Protein AF-A0A937FW25-F1 (afdb_monomer)

Mean predicted aligned error: 18.84 Å

pLDDT: mean 72.48, std 10.61, range [45.97, 95.06]

Solvent-accessible surface area (backbone atoms only — not comparable to full-atom values): 9969 Å² total; per-residue (Å²): 134,81,84,60,34,57,59,53,15,54,52,22,48,76,69,70,36,56,68,58,15,51,54,25,30,49,50,41,51,56,49,37,77,76,40,74,82,88,28,63,69,58,38,50,52,28,52,53,51,52,51,51,48,70,73,69,54,68,79,86,80,48,99,73,80,77,66,61,72,63,54,51,54,54,51,54,54,48,55,50,53,54,52,52,52,49,52,52,52,54,51,50,53,56,48,52,55,50,54,51,53,53,50,53,53,49,52,53,54,51,52,52,50,52,51,52,53,49,54,53,50,52,54,52,48,54,51,52,52,52,52,53,53,53,51,53,54,52,52,53,52,52,53,54,54,52,52,53,52,50,54,51,51,51,54,51,50,57,53,52,53,52,53,53,51,51,52,51,54,51,51,56,52,52,61,55,64,79,73,114

Structure (mmCIF, N/CA/C/O backbone):
data_AF-A0A937FW25-F1
#
_entry.id   AF-A0A937FW25-F1
#
loop_
_atom_site.group_PDB
_atom_site.id
_atom_site.type_symbol
_atom_site.label_atom_id
_atom_site.label_alt_id
_atom_site.label_comp_id
_atom_site.label_asym_id
_atom_site.label_entity_id
_atom_site.label_seq_id
_atom_site.pdbx_PDB_ins_code
_atom_site.Cartn_x
_atom_site.Cartn_y
_atom_site.Cartn_z
_atom_site.occupancy
_atom_site.B_iso_or_equiv
_atom_site.auth_seq_id
_atom_site.auth_comp_id
_atom_site.auth_asym_id
_atom_site.auth_atom_id
_atom_site.pdbx_PDB_model_num
ATOM 1 N N . LYS A 1 1 ? 8.154 -20.544 -30.496 1.00 56.44 1 LYS A N 1
ATOM 2 C CA . LYS A 1 1 ? 9.298 -19.751 -29.975 1.00 56.44 1 LYS A CA 1
ATOM 3 C C . LYS A 1 1 ? 9.707 -18.764 -31.063 1.00 56.44 1 LYS A C 1
ATOM 5 O O . LYS A 1 1 ? 9.961 -19.226 -32.167 1.00 56.44 1 LYS A O 1
ATOM 10 N N . ARG A 1 2 ? 9.681 -17.448 -30.803 1.00 62.50 2 ARG A N 1
ATOM 11 C CA . ARG A 1 2 ? 10.095 -16.433 -31.792 1.00 62.50 2 ARG A CA 1
ATOM 12 C C . ARG A 1 2 ? 11.627 -16.429 -31.959 1.00 62.50 2 ARG A C 1
ATOM 14 O O . ARG A 1 2 ? 12.307 -16.727 -30.974 1.00 62.50 2 ARG A O 1
ATOM 21 N N . PRO A 1 3 ? 12.174 -16.114 -33.146 1.00 67.56 3 PRO A N 1
ATOM 22 C CA . PRO A 1 3 ? 13.611 -15.909 -33.313 1.00 67.56 3 PRO A CA 1
ATOM 23 C C . PRO A 1 3 ? 14.083 -14.737 -32.444 1.00 67.56 3 PRO A C 1
ATOM 25 O O . PRO A 1 3 ? 13.398 -13.718 -32.359 1.00 67.56 3 PRO A O 1
ATOM 28 N N . ASN A 1 4 ? 15.246 -14.864 -31.801 1.00 79.44 4 ASN A N 1
ATOM 29 C CA . ASN A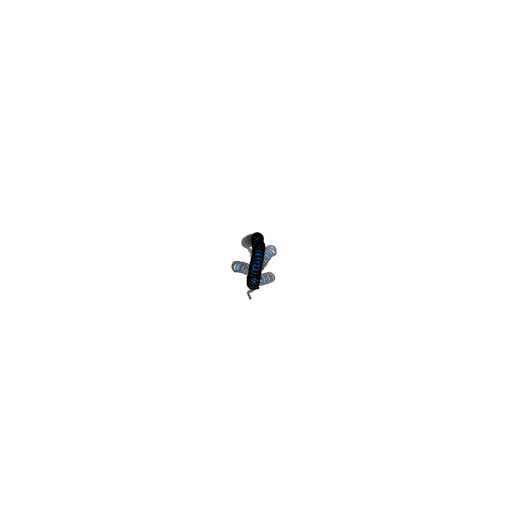 1 4 ? 15.859 -13.749 -31.080 1.00 79.44 4 ASN A CA 1
ATOM 30 C C . ASN A 1 4 ? 16.615 -12.865 -32.081 1.00 79.44 4 ASN A C 1
ATOM 32 O O . ASN A 1 4 ? 17.748 -13.165 -32.457 1.00 79.44 4 ASN A O 1
ATOM 36 N N . PHE A 1 5 ? 15.976 -11.783 -32.515 1.00 81.69 5 PHE A N 1
ATOM 37 C CA . PHE A 1 5 ? 16.544 -10.870 -33.504 1.00 81.69 5 PHE A CA 1
ATOM 38 C C . PHE A 1 5 ? 17.801 -10.139 -33.004 1.00 81.69 5 PHE A C 1
ATOM 40 O O . PHE A 1 5 ? 18.653 -9.815 -33.822 1.00 81.69 5 PHE A O 1
ATOM 47 N N . ASN A 1 6 ? 18.004 -9.984 -31.687 1.00 78.19 6 ASN A N 1
ATOM 48 C CA . ASN A 1 6 ? 19.286 -9.485 -31.169 1.00 78.19 6 ASN A CA 1
ATOM 49 C C . ASN A 1 6 ? 20.431 -10.453 -31.452 1.00 78.19 6 ASN A C 1
ATOM 51 O O . ASN A 1 6 ? 21.488 -10.040 -31.909 1.00 78.19 6 ASN A O 1
ATOM 55 N N . TYR A 1 7 ? 20.204 -11.749 -31.232 1.00 80.50 7 TYR A N 1
ATOM 56 C CA . TYR A 1 7 ? 21.211 -12.774 -31.502 1.00 80.50 7 TYR A CA 1
ATOM 57 C C . TYR A 1 7 ? 21.537 -12.876 -33.000 1.00 80.50 7 TYR A C 1
ATOM 59 O O . TYR A 1 7 ? 22.695 -13.028 -33.381 1.00 80.50 7 TYR A O 1
ATOM 67 N N . LEU A 1 8 ? 20.523 -12.748 -33.863 1.00 81.50 8 LEU A N 1
ATOM 68 C CA . LEU A 1 8 ? 20.726 -12.693 -35.315 1.00 81.50 8 LEU A CA 1
ATOM 69 C C . LEU A 1 8 ? 21.505 -11.439 -35.734 1.00 81.50 8 LEU A C 1
ATOM 71 O O . LEU A 1 8 ? 22.367 -11.523 -36.608 1.00 81.50 8 LEU A O 1
ATOM 75 N N . GLY A 1 9 ? 21.244 -10.305 -35.079 1.00 77.88 9 GLY A N 1
ATOM 76 C CA . GLY A 1 9 ? 22.009 -9.074 -35.244 1.00 77.88 9 GLY A CA 1
ATOM 77 C C . GLY A 1 9 ? 23.481 -9.252 -34.873 1.00 77.88 9 GLY A C 1
ATOM 78 O O . GLY A 1 9 ? 24.351 -8.959 -35.688 1.00 77.88 9 GLY A O 1
ATOM 79 N N . GLU A 1 10 ? 23.774 -9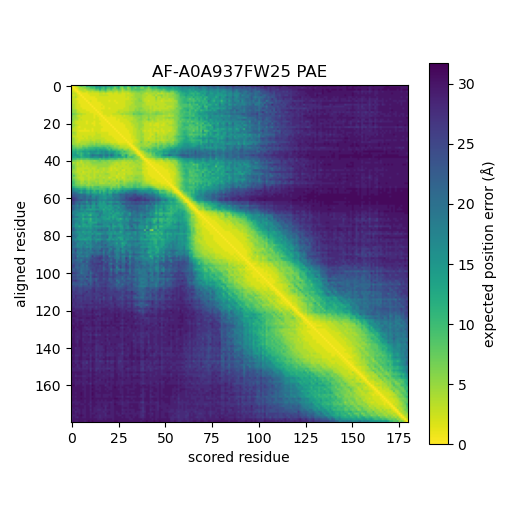.805 -33.696 1.00 76.81 10 GLU A N 1
ATOM 80 C CA . GLU A 1 10 ? 25.144 -10.072 -33.229 1.00 76.81 10 GLU A CA 1
ATOM 81 C C . GLU A 1 10 ? 25.888 -11.044 -34.156 1.00 76.81 10 GLU A C 1
ATOM 83 O O . GLU A 1 10 ? 27.044 -10.814 -34.516 1.00 76.81 10 GLU A O 1
ATOM 88 N N . LEU A 1 11 ? 25.215 -12.101 -34.619 1.00 78.38 11 LEU A N 1
ATOM 89 C CA . LEU A 1 11 ? 25.784 -13.053 -35.571 1.00 78.38 11 LEU A CA 1
ATOM 90 C C . LEU A 1 11 ? 26.124 -12.394 -36.917 1.00 78.38 11 LEU A C 1
ATOM 92 O O . LEU A 1 11 ? 27.146 -12.720 -37.520 1.00 78.38 11 LEU A O 1
ATOM 96 N N . ALA A 1 12 ?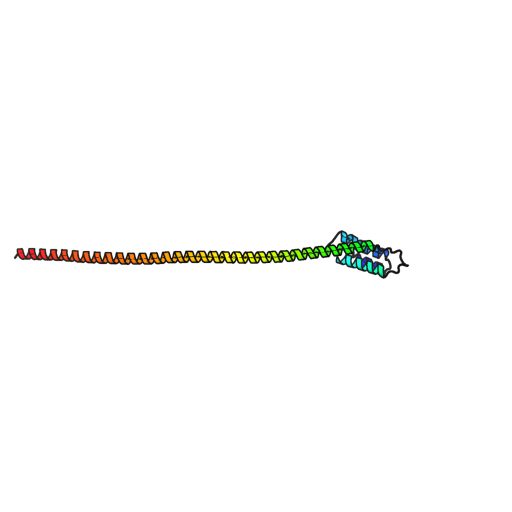 25.281 -11.477 -37.394 1.00 78.50 12 ALA A N 1
ATOM 97 C CA . ALA A 1 12 ? 25.532 -10.726 -38.618 1.00 78.50 12 ALA A CA 1
ATOM 98 C C . ALA A 1 12 ? 26.720 -9.760 -38.462 1.00 78.50 12 ALA A C 1
ATOM 100 O O . ALA A 1 12 ? 27.544 -9.664 -39.372 1.00 78.50 12 ALA A O 1
ATOM 101 N N . VAL A 1 13 ? 26.888 -9.141 -37.285 1.00 73.88 13 VAL A N 1
ATOM 102 C CA . VAL A 1 13 ? 28.084 -8.342 -36.949 1.00 73.88 13 VAL A CA 1
ATOM 103 C C . VAL A 1 13 ? 29.354 -9.192 -37.019 1.00 73.88 13 VAL A C 1
ATOM 105 O O . VAL A 1 13 ? 30.326 -8.776 -37.643 1.00 73.88 13 VAL A O 1
ATOM 108 N N . LEU A 1 14 ? 29.343 -10.402 -36.450 1.00 71.44 14 LEU A N 1
ATOM 109 C CA . LEU A 1 14 ? 30.495 -11.317 -36.493 1.00 71.44 14 LEU A CA 1
ATOM 110 C C . LEU A 1 14 ? 30.863 -11.757 -37.918 1.00 71.44 14 LEU A C 1
ATOM 112 O O . LEU A 1 14 ? 32.024 -12.038 -38.197 1.00 71.44 14 LEU A O 1
ATOM 116 N N . LYS A 1 15 ? 29.883 -11.799 -38.826 1.00 78.75 15 LYS A N 1
ATOM 117 C CA . LYS A 1 15 ? 30.077 -12.098 -40.254 1.00 78.75 15 LYS A CA 1
ATOM 118 C C . LYS A 1 15 ? 30.437 -10.867 -41.096 1.00 78.75 15 LYS A C 1
ATOM 120 O O . LYS A 1 15 ? 30.518 -10.987 -42.314 1.00 78.75 15 LYS A O 1
ATOM 125 N N . ALA A 1 16 ? 30.623 -9.705 -40.466 1.00 74.88 16 ALA A N 1
ATOM 126 C CA . ALA A 1 16 ? 30.805 -8.406 -41.115 1.00 74.88 16 ALA A CA 1
ATOM 127 C C . ALA A 1 16 ? 29.650 -7.993 -42.057 1.00 74.88 16 ALA A C 1
ATOM 129 O O . ALA A 1 16 ? 29.810 -7.098 -42.888 1.00 74.88 16 ALA A O 1
ATOM 130 N N . ASP A 1 17 ? 28.464 -8.593 -41.904 1.00 75.19 17 ASP A N 1
ATOM 131 C CA . ASP A 1 17 ? 27.248 -8.208 -42.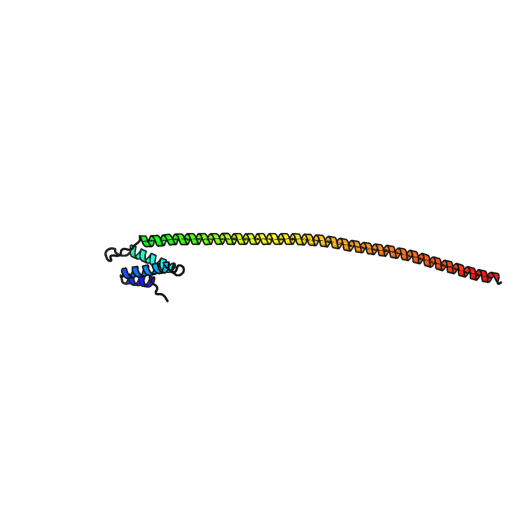623 1.00 75.19 17 ASP A CA 1
ATOM 132 C C . ASP A 1 17 ? 26.461 -7.179 -41.801 1.00 75.19 17 ASP A C 1
ATOM 134 O O . ASP A 1 17 ? 25.438 -7.454 -41.166 1.00 75.19 17 ASP A O 1
ATOM 138 N N . TYR A 1 18 ? 26.977 -5.951 -41.790 1.00 74.06 18 TYR A N 1
ATOM 139 C CA . TYR A 1 18 ? 26.405 -4.856 -41.006 1.00 74.06 18 TYR A CA 1
ATOM 140 C C . TYR A 1 18 ? 25.010 -4.441 -41.486 1.00 74.06 18 TYR A C 1
ATOM 142 O O . TYR A 1 18 ? 24.209 -3.940 -40.697 1.00 74.06 18 TYR A O 1
ATOM 150 N N . LYS A 1 19 ? 24.682 -4.685 -42.760 1.00 75.88 19 LYS A N 1
ATOM 151 C CA . LYS A 1 19 ? 23.357 -4.399 -43.318 1.00 75.88 19 LYS A CA 1
ATOM 152 C C . LYS A 1 19 ? 22.311 -5.360 -42.756 1.00 75.88 19 LYS A C 1
ATOM 154 O O . LYS A 1 19 ? 21.240 -4.914 -42.340 1.00 75.88 19 LYS A O 1
ATOM 159 N N . ALA A 1 20 ? 22.625 -6.655 -42.701 1.00 75.62 20 ALA A N 1
ATOM 160 C CA . ALA A 1 20 ? 21.764 -7.634 -42.050 1.00 75.62 20 ALA A CA 1
ATOM 161 C C . ALA A 1 20 ? 21.655 -7.369 -40.540 1.00 75.62 20 ALA A C 1
ATOM 163 O O . ALA A 1 20 ? 20.553 -7.416 -39.995 1.00 75.62 20 ALA A O 1
ATOM 164 N N . ALA A 1 21 ? 22.758 -6.997 -39.878 1.00 74.25 21 ALA A N 1
ATOM 165 C CA . ALA A 1 21 ? 22.753 -6.655 -38.455 1.00 74.25 21 ALA A CA 1
ATOM 166 C C . ALA A 1 21 ? 21.788 -5.501 -38.134 1.00 74.25 21 ALA A C 1
ATOM 168 O O . ALA A 1 21 ? 20.936 -5.633 -37.255 1.00 74.25 21 ALA A O 1
ATOM 169 N N . LEU A 1 22 ? 21.863 -4.402 -38.895 1.00 75.25 22 LEU A N 1
ATOM 170 C CA . LEU A 1 22 ? 20.939 -3.271 -38.769 1.00 75.25 22 LEU A CA 1
ATOM 171 C C . LEU A 1 22 ? 19.481 -3.692 -38.970 1.00 75.25 22 LEU A C 1
ATOM 173 O O . LEU A 1 22 ? 18.622 -3.330 -38.169 1.00 75.25 22 LEU A O 1
ATOM 177 N N . SER A 1 23 ? 19.204 -4.492 -40.004 1.00 81.44 23 SER A N 1
ATOM 178 C CA . SER A 1 23 ? 17.845 -4.955 -40.294 1.00 81.44 23 SER A CA 1
ATOM 179 C C . SER A 1 23 ? 17.256 -5.788 -39.153 1.00 81.44 23 SER A C 1
ATOM 181 O O . SER A 1 23 ? 16.074 -5.645 -38.840 1.00 81.44 23 SER A O 1
ATOM 183 N N . HIS A 1 24 ? 18.066 -6.625 -38.502 1.00 81.50 24 HIS A N 1
ATOM 184 C CA . HIS A 1 24 ? 17.628 -7.411 -37.352 1.00 81.50 24 HIS A CA 1
ATOM 185 C C . HIS A 1 24 ? 17.373 -6.547 -36.110 1.00 81.50 24 HIS A C 1
ATOM 187 O O . HIS A 1 24 ? 16.358 -6.741 -35.440 1.00 81.50 24 HIS A O 1
ATOM 193 N N . TYR A 1 25 ? 18.212 -5.548 -35.825 1.00 81.19 25 TYR A N 1
ATOM 194 C CA . TYR A 1 25 ? 17.958 -4.617 -34.718 1.00 81.19 25 TYR A CA 1
ATOM 195 C C . TYR A 1 25 ? 16.729 -3.731 -34.968 1.00 81.19 25 TYR A C 1
ATOM 197 O O . TYR A 1 25 ? 15.945 -3.497 -34.047 1.00 81.19 25 TYR A O 1
ATOM 205 N N . ASP A 1 26 ? 16.481 -3.322 -36.214 1.00 80.06 26 ASP A N 1
ATOM 206 C CA . ASP A 1 26 ? 15.253 -2.613 -36.590 1.00 80.06 26 ASP A CA 1
ATOM 207 C C . ASP A 1 26 ? 13.995 -3.465 -36.380 1.00 80.06 26 ASP A C 1
ATOM 209 O O . ASP A 1 26 ? 12.965 -2.942 -35.950 1.00 80.06 26 ASP A O 1
ATOM 213 N N . GLN A 1 27 ? 14.071 -4.779 -36.607 1.00 81.50 27 GLN A N 1
ATOM 214 C CA . GLN A 1 27 ? 12.970 -5.702 -36.315 1.00 81.50 27 GLN A CA 1
ATOM 215 C C . GLN A 1 27 ? 12.689 -5.803 -34.809 1.00 81.50 27 GLN A C 1
ATOM 217 O O . GLN A 1 27 ? 11.522 -5.802 -34.419 1.00 81.50 27 GLN A O 1
ATOM 222 N N . VAL A 1 28 ? 13.720 -5.814 -33.950 1.00 79.44 28 VAL A N 1
ATOM 223 C CA . VAL A 1 28 ? 13.538 -5.764 -32.481 1.00 79.44 28 VAL A CA 1
ATOM 224 C C . VAL A 1 28 ? 12.784 -4.496 -32.075 1.00 79.44 28 VAL A C 1
ATOM 226 O O . VAL A 1 28 ? 11.859 -4.542 -31.262 1.00 79.44 28 VAL A O 1
ATOM 229 N N . ILE A 1 29 ? 13.148 -3.361 -32.671 1.00 76.25 29 ILE A N 1
ATOM 230 C CA . ILE A 1 29 ? 12.549 -2.062 -32.359 1.00 76.25 29 ILE A CA 1
ATOM 231 C C . ILE A 1 29 ? 11.108 -1.986 -32.874 1.00 76.25 29 ILE A C 1
ATOM 233 O O . ILE A 1 29 ? 10.225 -1.550 -32.138 1.00 76.25 29 ILE A O 1
ATOM 237 N N . ALA A 1 30 ? 10.830 -2.468 -34.085 1.00 78.81 30 ALA A N 1
ATOM 238 C CA . ALA A 1 30 ? 9.470 -2.528 -34.620 1.00 78.81 30 ALA A CA 1
ATOM 239 C C . ALA A 1 30 ? 8.558 -3.426 -33.767 1.00 78.81 30 ALA A C 1
ATOM 241 O O . ALA A 1 30 ? 7.437 -3.040 -33.439 1.00 78.81 30 ALA A O 1
ATOM 242 N N . LEU A 1 31 ? 9.050 -4.582 -33.319 1.00 74.56 31 LEU A N 1
ATOM 243 C CA . LEU A 1 31 ? 8.286 -5.469 -32.439 1.00 74.56 31 LEU A CA 1
ATOM 244 C C . LEU A 1 31 ? 7.997 -4.821 -31.082 1.00 74.56 31 LEU A C 1
ATOM 246 O O . LEU A 1 31 ? 6.913 -4.998 -30.537 1.00 74.56 31 LEU A O 1
ATOM 250 N N . SER A 1 32 ? 8.919 -4.007 -30.565 1.00 69.69 32 SER A N 1
ATOM 251 C CA . SER A 1 32 ? 8.714 -3.309 -29.292 1.00 69.69 32 SER A CA 1
ATOM 252 C C . SER A 1 32 ? 7.646 -2.229 -29.320 1.00 69.69 32 SER A C 1
ATOM 254 O O . SER A 1 32 ? 7.079 -1.903 -28.282 1.00 69.69 32 SER A O 1
ATOM 256 N N . THR A 1 33 ? 7.345 -1.690 -30.503 1.00 67.44 33 THR A N 1
ATOM 257 C CA . THR A 1 33 ? 6.209 -0.777 -30.670 1.00 67.44 33 THR A CA 1
ATOM 258 C C . THR A 1 33 ? 4.862 -1.498 -30.664 1.00 67.44 33 THR A C 1
ATOM 260 O O . THR A 1 33 ? 3.845 -0.852 -30.435 1.00 67.44 33 THR A O 1
ATOM 263 N N . ALA A 1 34 ? 4.849 -2.817 -30.886 1.00 69.19 34 ALA A N 1
ATOM 264 C CA . ALA A 1 34 ? 3.641 -3.639 -30.905 1.00 69.19 34 ALA A CA 1
ATOM 265 C C . ALA A 1 34 ? 3.386 -4.384 -29.579 1.00 69.19 34 ALA A C 1
ATOM 267 O O . ALA A 1 34 ? 2.239 -4.704 -29.285 1.00 69.19 34 ALA A O 1
ATOM 268 N N . ASP A 1 35 ? 4.426 -4.655 -28.783 1.00 63.72 35 ASP A N 1
ATOM 269 C CA . ASP A 1 35 ? 4.332 -5.436 -27.543 1.00 63.72 35 ASP A CA 1
ATOM 270 C C . ASP A 1 35 ? 5.232 -4.827 -26.443 1.00 63.72 35 ASP A C 1
ATOM 272 O O . ASP A 1 35 ? 6.452 -5.019 -26.412 1.00 63.72 35 ASP A O 1
ATOM 276 N N . SER A 1 36 ? 4.618 -4.015 -25.571 1.00 57.53 36 SER A N 1
ATOM 277 C CA . SER A 1 36 ? 5.291 -3.108 -24.622 1.00 57.53 36 SER A CA 1
ATOM 278 C C . SER A 1 36 ? 5.998 -3.819 -23.460 1.00 57.53 36 SER A C 1
ATOM 280 O O . SER A 1 36 ? 6.973 -3.299 -22.915 1.00 57.53 36 SER A O 1
ATOM 282 N N . GLU A 1 37 ? 5.503 -4.978 -23.031 1.00 56.25 37 GLU A N 1
ATOM 283 C CA . GLU A 1 37 ? 5.875 -5.574 -21.738 1.00 56.25 37 GLU A CA 1
ATOM 284 C C . GLU A 1 37 ? 7.012 -6.599 -21.863 1.00 56.25 37 GLU A C 1
ATOM 286 O O . GLU A 1 37 ? 7.934 -6.633 -21.046 1.00 56.25 37 GLU A O 1
ATOM 291 N N . LEU A 1 38 ? 7.012 -7.388 -22.941 1.00 51.94 38 LEU A N 1
ATOM 292 C CA . LEU A 1 38 ? 7.943 -8.505 -23.143 1.00 51.94 38 LEU A CA 1
ATOM 293 C C . LEU A 1 38 ? 9.293 -8.112 -23.766 1.00 51.94 38 LEU A C 1
ATOM 295 O O . LEU A 1 38 ? 10.212 -8.931 -23.797 1.00 51.94 38 LEU A O 1
ATOM 299 N N . LEU A 1 39 ? 9.439 -6.885 -24.279 1.00 62.28 39 LEU A N 1
ATOM 300 C CA . LEU A 1 39 ? 10.554 -6.508 -25.163 1.00 62.28 39 LEU A CA 1
ATOM 301 C C . LEU A 1 39 ? 11.504 -5.444 -24.601 1.00 62.28 39 LEU A C 1
ATOM 303 O O . LEU A 1 39 ? 12.542 -5.181 -25.204 1.00 62.28 39 LEU A O 1
ATOM 307 N N . SER A 1 40 ? 11.234 -4.874 -23.423 1.00 65.44 40 SER A N 1
ATOM 308 C CA . SER A 1 40 ? 12.021 -3.753 -22.877 1.00 65.44 40 SER A CA 1
ATOM 309 C C . SER A 1 40 ? 13.519 -4.057 -22.700 1.00 65.44 40 SER A C 1
ATOM 311 O O . SER A 1 40 ? 14.352 -3.169 -22.893 1.00 65.44 40 SER A O 1
ATOM 313 N N . LYS A 1 41 ? 13.879 -5.307 -22.372 1.00 70.19 41 LYS A N 1
ATOM 314 C CA . LYS A 1 41 ? 15.274 -5.777 -22.265 1.00 70.19 41 LYS A CA 1
ATOM 315 C C . LYS A 1 41 ? 15.905 -6.071 -23.626 1.00 70.19 41 LYS A C 1
ATOM 317 O O . LYS A 1 41 ? 17.085 -5.795 -23.821 1.00 70.19 41 LYS A O 1
ATOM 322 N N . GLU A 1 42 ? 15.134 -6.628 -24.558 1.00 72.12 42 GLU A N 1
ATOM 323 C CA . GLU A 1 42 ? 15.602 -6.936 -25.913 1.00 72.12 42 GLU A CA 1
ATOM 324 C C . GLU A 1 42 ? 15.874 -5.646 -26.703 1.00 72.12 42 GLU A C 1
ATOM 326 O O . GLU A 1 42 ? 16.890 -5.540 -27.379 1.00 72.12 42 GLU A O 1
ATOM 331 N N . VAL A 1 43 ? 15.039 -4.623 -26.541 1.00 76.50 43 VAL A N 1
ATOM 332 C CA . VAL A 1 43 ? 15.227 -3.310 -27.174 1.00 76.50 43 VAL A CA 1
ATOM 333 C C . VAL A 1 43 ? 16.456 -2.592 -26.647 1.00 76.50 43 VAL A C 1
ATOM 335 O O . VAL A 1 43 ? 17.183 -2.002 -27.437 1.00 76.50 43 VAL A O 1
ATOM 338 N N . THR A 1 44 ? 16.718 -2.646 -25.335 1.00 75.88 44 THR A N 1
ATOM 339 C CA . THR A 1 44 ? 17.945 -2.059 -24.773 1.00 75.88 44 THR A CA 1
ATOM 340 C C . THR A 1 44 ? 19.177 -2.664 -25.439 1.00 75.88 44 THR A C 1
ATOM 342 O O . THR A 1 44 ? 20.021 -1.926 -25.928 1.00 75.88 44 THR A O 1
ATOM 345 N N . LYS A 1 45 ? 19.229 -3.998 -25.555 1.00 78.19 45 LYS A N 1
ATOM 346 C CA . LYS A 1 45 ? 20.344 -4.687 -26.218 1.00 78.19 45 LYS A CA 1
ATOM 347 C C . LYS A 1 45 ? 20.487 -4.293 -27.689 1.00 78.19 45 LYS A C 1
ATOM 349 O O . LYS A 1 45 ? 21.605 -4.057 -28.131 1.00 78.19 45 LYS A O 1
ATOM 354 N N . ALA A 1 46 ? 19.378 -4.169 -28.421 1.00 76.69 46 ALA A N 1
ATOM 355 C CA . ALA A 1 46 ? 19.400 -3.712 -29.810 1.00 76.69 46 ALA A CA 1
ATOM 356 C C . ALA A 1 46 ? 19.963 -2.288 -29.931 1.00 76.69 46 ALA A C 1
ATOM 358 O O . ALA A 1 46 ? 20.802 -2.021 -30.786 1.00 76.69 46 ALA A O 1
ATOM 359 N N . LEU A 1 47 ? 19.526 -1.372 -29.063 1.00 77.06 47 LEU A N 1
ATOM 360 C CA . LEU A 1 47 ? 19.983 0.019 -29.064 1.00 77.06 47 LEU A CA 1
ATOM 361 C C . LEU A 1 47 ? 21.464 0.141 -28.681 1.00 77.06 47 LEU A C 1
ATOM 363 O O . LEU A 1 47 ? 22.191 0.893 -29.329 1.00 77.06 47 LEU A O 1
ATOM 367 N N . ASP A 1 48 ? 21.924 -0.624 -27.692 1.00 78.50 48 ASP A N 1
ATOM 368 C CA . ASP A 1 48 ? 23.335 -0.657 -27.293 1.00 78.50 48 ASP A CA 1
ATOM 369 C C . ASP A 1 48 ? 24.210 -1.235 -28.417 1.00 78.50 48 ASP A C 1
ATOM 371 O O . ASP A 1 48 ? 25.276 -0.702 -28.728 1.00 78.50 48 ASP A O 1
ATOM 375 N N . ALA A 1 49 ? 23.740 -2.288 -29.094 1.00 76.38 49 ALA A N 1
ATOM 376 C CA . ALA A 1 49 ? 24.432 -2.873 -30.237 1.00 76.38 49 ALA A CA 1
ATOM 377 C C . ALA A 1 49 ? 24.503 -1.911 -31.435 1.00 76.38 49 ALA A C 1
ATOM 379 O O . ALA A 1 49 ? 25.546 -1.818 -32.084 1.00 76.38 49 ALA A O 1
ATOM 380 N N . LEU A 1 50 ? 23.436 -1.148 -31.699 1.00 73.50 50 LEU A N 1
ATOM 381 C CA . LEU A 1 50 ? 23.419 -0.086 -32.711 1.00 73.50 50 LEU A CA 1
ATOM 382 C C . LEU A 1 50 ? 24.395 1.050 -32.375 1.00 73.50 50 LEU A C 1
ATOM 384 O O . LEU A 1 50 ? 25.090 1.546 -33.264 1.00 73.50 50 LEU A O 1
ATOM 388 N N . GLN A 1 51 ? 24.487 1.440 -31.102 1.00 73.69 51 GLN A N 1
ATOM 389 C CA . GLN A 1 51 ? 25.450 2.439 -30.646 1.00 73.69 51 GLN A CA 1
ATOM 390 C C . GLN A 1 51 ? 26.891 1.941 -30.826 1.00 73.69 51 GLN A C 1
ATOM 392 O O . GLN A 1 51 ? 27.713 2.663 -31.385 1.00 73.69 51 GLN A O 1
ATOM 397 N N . ASN A 1 52 ? 27.176 0.695 -30.442 1.00 73.56 52 ASN A N 1
ATOM 398 C CA . ASN A 1 52 ? 28.491 0.073 -30.617 1.00 73.56 52 ASN A CA 1
ATOM 399 C C . ASN A 1 52 ? 28.878 -0.072 -32.094 1.00 73.56 52 ASN A C 1
ATOM 401 O O . ASN A 1 5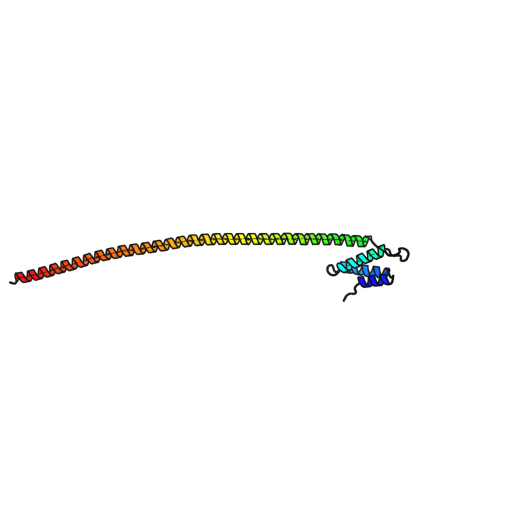2 ? 30.032 0.147 -32.460 1.00 73.56 52 ASN A O 1
ATOM 405 N N . LEU A 1 53 ? 27.918 -0.409 -32.960 1.00 69.12 53 LEU A N 1
ATOM 406 C CA . LEU A 1 53 ? 28.116 -0.410 -34.408 1.00 69.12 53 LEU A CA 1
ATOM 407 C C . LEU A 1 53 ? 28.497 0.982 -34.907 1.00 69.12 53 LEU A C 1
ATOM 409 O O . LEU A 1 53 ? 29.456 1.110 -35.660 1.00 69.12 53 LEU A O 1
ATOM 413 N N . SER A 1 54 ? 27.806 2.025 -34.449 1.00 66.75 54 SER A N 1
ATOM 414 C CA . SER A 1 54 ? 28.095 3.405 -34.842 1.00 66.75 54 SER A CA 1
ATOM 415 C C . SER A 1 54 ? 29.464 3.910 -34.374 1.00 66.75 54 SER A C 1
ATOM 417 O O . SER A 1 54 ? 30.017 4.785 -35.033 1.00 66.75 54 SER A O 1
ATOM 419 N N . THR A 1 55 ? 29.994 3.427 -33.247 1.00 66.06 55 THR A N 1
ATOM 420 C CA . THR A 1 55 ? 31.290 3.884 -32.713 1.00 66.06 55 THR A CA 1
ATOM 421 C C . THR A 1 55 ? 32.473 3.077 -33.235 1.00 66.06 55 THR A C 1
ATOM 423 O O . THR A 1 55 ? 33.570 3.619 -33.331 1.00 66.06 55 THR A O 1
ATOM 426 N N . ASN A 1 56 ? 32.265 1.797 -33.570 1.00 60.38 56 ASN A N 1
ATOM 427 C CA . ASN A 1 56 ? 33.353 0.854 -33.850 1.00 60.38 56 ASN A CA 1
ATOM 428 C C . ASN A 1 56 ? 33.431 0.398 -35.316 1.00 60.38 56 ASN A C 1
ATOM 430 O O . ASN A 1 56 ? 34.363 -0.325 -35.666 1.00 60.38 56 ASN A O 1
ATOM 434 N N . THR A 1 57 ? 32.486 0.780 -36.186 1.00 57.00 57 THR A N 1
ATOM 435 C CA . THR A 1 57 ? 32.595 0.445 -37.615 1.00 57.00 57 THR A CA 1
ATOM 436 C C . THR A 1 57 ? 33.475 1.454 -38.355 1.00 57.00 57 THR A C 1
ATOM 438 O O . THR A 1 57 ? 33.252 2.662 -38.258 1.00 57.00 57 THR A O 1
ATOM 441 N N . PRO A 1 58 ? 34.474 0.992 -39.131 1.00 52.94 58 PRO A N 1
ATOM 442 C CA . PRO A 1 58 ? 35.236 1.874 -39.997 1.00 52.94 58 PRO A CA 1
ATOM 443 C C . PRO A 1 58 ? 34.298 2.436 -41.071 1.00 52.94 58 PRO A C 1
ATOM 445 O O . PRO A 1 58 ? 33.830 1.715 -41.954 1.00 52.94 58 PRO A O 1
ATOM 448 N N . THR A 1 59 ? 34.048 3.745 -41.005 1.00 52.16 59 THR A N 1
ATOM 449 C CA . THR A 1 59 ? 33.176 4.522 -41.908 1.00 52.16 59 THR A CA 1
ATOM 450 C C . THR A 1 59 ? 33.513 4.367 -43.394 1.00 52.16 59 THR A C 1
ATOM 452 O O . THR A 1 59 ? 32.702 4.707 -44.247 1.00 52.16 59 THR A O 1
ATOM 455 N N . SER A 1 60 ? 34.694 3.836 -43.721 1.00 45.97 60 SER A N 1
ATOM 456 C CA . SER A 1 60 ? 35.178 3.667 -45.095 1.00 45.97 60 SER A CA 1
ATOM 457 C C . SER A 1 60 ? 34.811 2.331 -45.762 1.00 45.97 60 SER A C 1
ATOM 459 O O . SER A 1 60 ? 34.991 2.215 -46.969 1.00 45.97 60 SER A O 1
ATOM 461 N N . ALA A 1 61 ? 34.304 1.322 -45.040 1.00 46.62 61 ALA A N 1
ATOM 462 C CA . ALA A 1 61 ? 34.110 -0.027 -45.607 1.00 46.62 61 ALA A CA 1
ATOM 463 C C . ALA A 1 61 ? 32.665 -0.362 -46.022 1.00 46.62 61 ALA A C 1
ATOM 465 O O . ALA A 1 61 ? 32.429 -1.320 -46.752 1.00 46.62 61 ALA A O 1
ATOM 466 N N . SER A 1 62 ? 31.676 0.393 -45.560 1.00 48.59 62 SER A N 1
ATOM 467 C CA . SER A 1 62 ? 30.267 0.078 -45.786 1.00 48.59 62 SER A CA 1
ATOM 468 C C . SER A 1 62 ? 29.496 1.384 -45.762 1.00 48.59 62 SER A C 1
ATOM 470 O O . SER A 1 62 ? 29.643 2.135 -44.804 1.00 48.59 62 SER A O 1
ATOM 472 N N . GLY A 1 63 ? 28.686 1.657 -46.791 1.00 49.84 63 GLY A N 1
ATOM 473 C CA . GLY A 1 63 ? 27.790 2.820 -46.900 1.00 49.84 63 GLY A CA 1
ATOM 474 C C . GLY A 1 63 ? 26.672 2.831 -45.846 1.00 49.84 63 GLY A C 1
ATOM 475 O O . GLY A 1 63 ? 25.490 2.892 -46.173 1.00 49.84 63 GLY A O 1
ATOM 476 N N . LEU A 1 64 ? 27.054 2.715 -44.576 1.00 54.31 64 LEU A N 1
ATOM 477 C CA . LEU A 1 64 ? 26.222 2.567 -43.400 1.00 54.31 64 LEU A CA 1
ATOM 478 C C . LEU A 1 64 ? 25.829 3.963 -42.912 1.00 54.31 64 LEU A C 1
ATOM 480 O O . LEU A 1 64 ? 26.608 4.649 -42.255 1.00 54.31 64 LEU A O 1
ATOM 484 N N . VAL A 1 65 ? 24.612 4.397 -43.227 1.00 55.22 65 VAL A N 1
ATOM 485 C CA . VAL A 1 65 ? 24.030 5.601 -42.624 1.00 55.22 65 VAL A CA 1
ATOM 486 C C . VAL A 1 65 ? 23.133 5.153 -41.477 1.00 55.22 65 VAL A C 1
ATOM 488 O O . VAL A 1 65 ? 21.989 4.764 -41.695 1.00 55.22 65 VAL A O 1
ATOM 491 N N . VAL A 1 66 ? 23.6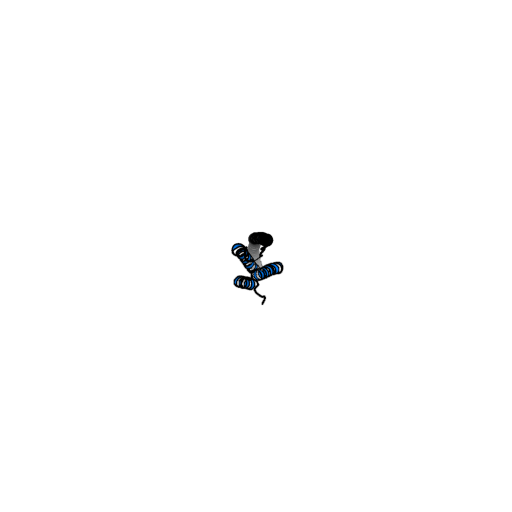58 5.169 -40.250 1.00 57.66 66 VAL A N 1
ATOM 492 C CA . VAL A 1 66 ? 22.871 4.879 -39.043 1.00 57.66 66 VAL A CA 1
ATOM 493 C C . VAL A 1 66 ? 22.030 6.120 -38.706 1.00 57.66 66 VAL A C 1
ATOM 495 O O . VAL A 1 66 ? 22.601 7.179 -38.431 1.00 57.66 66 VAL A O 1
ATOM 498 N N . PRO A 1 67 ? 20.683 6.056 -38.716 1.00 55.81 67 PRO A N 1
ATOM 499 C CA . PRO A 1 67 ? 19.828 7.212 -38.454 1.00 55.81 67 PRO A CA 1
ATOM 500 C C . PRO A 1 67 ? 19.772 7.529 -36.949 1.00 55.81 67 PRO A C 1
ATOM 502 O O . PRO A 1 67 ? 18.755 7.335 -36.284 1.00 55.81 67 PRO A O 1
ATOM 505 N N . MET A 1 68 ? 20.871 8.056 -36.407 1.00 56.69 68 MET A N 1
ATOM 506 C CA . MET A 1 68 ? 21.083 8.325 -34.977 1.00 56.69 68 MET A CA 1
ATOM 507 C C . MET A 1 68 ? 19.956 9.159 -34.341 1.00 56.69 68 MET A C 1
ATOM 509 O O . MET A 1 68 ? 19.532 8.906 -33.215 1.00 56.69 68 MET A O 1
ATOM 513 N N . ARG A 1 69 ? 19.392 10.101 -35.111 1.00 54.41 69 ARG A N 1
ATOM 514 C CA . ARG A 1 69 ? 18.274 10.964 -34.696 1.00 54.41 69 ARG A CA 1
ATOM 515 C C . ARG A 1 69 ? 16.982 10.193 -34.405 1.00 54.41 69 ARG A C 1
ATOM 517 O O . ARG A 1 69 ? 16.200 10.604 -33.556 1.00 54.41 69 ARG A O 1
ATOM 524 N N . LYS A 1 70 ? 16.726 9.088 -35.113 1.00 53.88 70 LYS A N 1
ATOM 525 C CA . LYS A 1 70 ? 15.515 8.275 -34.914 1.00 53.88 70 LYS A CA 1
ATOM 526 C C . LYS A 1 70 ? 15.590 7.524 -33.584 1.00 53.88 70 LYS A C 1
ATOM 528 O O . LYS A 1 70 ? 14.612 7.494 -32.844 1.00 53.88 70 LYS A O 1
ATOM 533 N N . TYR A 1 71 ? 16.756 6.970 -33.259 1.00 55.31 71 TYR A N 1
ATOM 534 C CA . TYR A 1 71 ? 16.956 6.204 -32.028 1.00 55.31 71 TYR A CA 1
ATOM 535 C C . TYR A 1 71 ? 17.066 7.090 -30.782 1.00 55.31 71 TYR A C 1
ATOM 537 O O . TYR A 1 71 ? 16.568 6.698 -29.727 1.00 55.31 71 TYR A O 1
ATOM 545 N N . SER A 1 72 ? 17.616 8.307 -30.895 1.00 57.25 72 SER A N 1
ATOM 546 C CA . SER A 1 72 ? 17.628 9.260 -29.775 1.00 57.25 72 SER A CA 1
ATOM 547 C C . SER A 1 72 ? 16.208 9.629 -29.326 1.00 57.25 72 SER A C 1
ATOM 549 O O . SER A 1 72 ? 15.909 9.583 -28.139 1.00 57.25 72 SER A O 1
ATOM 551 N N . ILE A 1 73 ? 15.290 9.863 -30.272 1.00 61.59 73 ILE A N 1
ATOM 552 C CA . ILE A 1 73 ? 13.877 10.163 -29.978 1.00 61.59 73 ILE A CA 1
ATOM 553 C C . ILE A 1 73 ? 13.191 8.999 -29.247 1.00 61.59 73 ILE A C 1
ATOM 555 O O . ILE A 1 73 ? 12.385 9.219 -28.342 1.00 61.59 73 ILE A O 1
ATOM 559 N N . ILE A 1 74 ? 13.491 7.755 -29.632 1.00 57.19 74 ILE A N 1
ATOM 560 C CA . ILE A 1 74 ? 12.930 6.559 -28.984 1.00 57.19 74 ILE A CA 1
ATOM 561 C C . ILE A 1 74 ? 13.450 6.440 -27.545 1.00 57.19 74 ILE A C 1
ATOM 563 O O . ILE A 1 74 ? 12.669 6.170 -26.630 1.00 57.19 74 ILE A O 1
ATOM 567 N N . LYS A 1 75 ? 14.746 6.695 -27.329 1.00 60.31 75 LYS A N 1
ATOM 568 C CA . LYS A 1 75 ? 15.367 6.698 -26.000 1.00 60.31 75 LYS A CA 1
ATOM 569 C C . LYS A 1 75 ? 14.732 7.747 -25.085 1.00 60.31 75 LYS A C 1
ATOM 571 O O . LYS A 1 75 ? 14.324 7.409 -23.976 1.00 60.31 75 LYS A O 1
ATOM 576 N N . ASP A 1 76 ? 14.574 8.976 -25.569 1.00 65.44 76 ASP A N 1
ATOM 577 C CA . ASP A 1 76 ? 14.000 10.078 -24.791 1.00 65.44 76 ASP A CA 1
ATOM 578 C C . ASP A 1 76 ? 12.536 9.814 -24.415 1.00 65.44 76 ASP A C 1
ATOM 580 O O . ASP A 1 76 ? 12.133 10.033 -23.271 1.00 65.44 76 ASP A O 1
ATOM 584 N N . LYS A 1 77 ? 11.735 9.276 -25.347 1.00 65.81 77 LYS A N 1
ATOM 585 C CA . LYS A 1 77 ? 10.347 8.867 -25.070 1.00 65.81 77 LYS A CA 1
ATOM 586 C C . LYS A 1 77 ? 10.265 7.810 -23.969 1.00 65.81 77 LYS A C 1
ATOM 588 O O . LYS A 1 77 ? 9.390 7.889 -23.113 1.00 65.81 77 LYS A O 1
ATOM 593 N N . ARG A 1 78 ? 11.181 6.840 -23.964 1.00 64.31 78 ARG A N 1
ATOM 594 C CA . ARG A 1 78 ? 11.223 5.791 -22.939 1.00 64.31 78 ARG A CA 1
ATOM 595 C C . ARG A 1 78 ? 11.607 6.335 -21.566 1.00 64.31 78 ARG A C 1
ATOM 597 O O . ARG A 1 78 ? 11.010 5.920 -20.581 1.00 64.31 78 ARG A O 1
ATOM 604 N N . ILE A 1 79 ? 12.584 7.240 -21.496 1.00 67.31 79 ILE A N 1
ATOM 605 C CA . ILE A 1 79 ? 12.983 7.873 -20.229 1.00 67.31 79 ILE A CA 1
ATOM 606 C C . ILE A 1 79 ? 11.781 8.592 -19.607 1.00 67.31 79 ILE A C 1
ATOM 608 O O . ILE A 1 79 ? 11.497 8.380 -18.432 1.00 67.31 79 ILE A O 1
ATOM 612 N N . LYS A 1 80 ? 11.017 9.340 -20.415 1.00 75.00 80 LYS A N 1
ATOM 613 C CA . LYS A 1 80 ? 9.782 9.996 -19.958 1.00 75.00 80 LYS A CA 1
ATOM 614 C C . LYS A 1 80 ? 8.728 9.005 -19.461 1.00 75.00 80 LYS A C 1
ATOM 616 O O . LYS A 1 80 ? 8.197 9.199 -18.376 1.00 75.00 80 LYS A O 1
ATOM 621 N N . LEU A 1 81 ? 8.475 7.924 -20.203 1.00 70.00 81 LEU A N 1
ATOM 622 C CA . LEU A 1 81 ? 7.523 6.884 -19.784 1.00 70.00 81 LEU A CA 1
ATOM 623 C C . LEU A 1 81 ? 7.925 6.215 -18.460 1.00 70.00 81 LEU A C 1
ATOM 625 O O . LEU A 1 81 ? 7.069 5.965 -17.617 1.00 70.00 81 LEU A O 1
ATOM 629 N N . LEU A 1 82 ? 9.218 5.947 -18.252 1.00 67.56 82 LEU A N 1
ATOM 630 C CA . LEU A 1 82 ? 9.715 5.396 -16.987 1.00 67.56 82 LEU A CA 1
ATOM 631 C C . LEU A 1 82 ? 9.537 6.380 -15.825 1.00 67.56 82 LEU A C 1
ATOM 633 O O . LEU A 1 82 ? 9.197 5.970 -14.718 1.00 67.56 82 LEU A O 1
ATOM 637 N N . GLU A 1 83 ? 9.749 7.672 -16.069 1.00 76.25 83 GLU A N 1
ATOM 638 C CA . GLU A 1 83 ? 9.555 8.716 -15.064 1.00 76.25 83 GLU A CA 1
ATOM 639 C C . GLU A 1 83 ? 8.071 8.893 -14.696 1.00 76.25 83 GLU A C 1
ATOM 641 O O . GLU A 1 83 ? 7.739 9.031 -13.520 1.00 76.25 83 GLU A O 1
ATOM 646 N N . GLU A 1 84 ? 7.166 8.813 -15.674 1.00 75.94 84 GLU A N 1
ATOM 647 C CA . GLU A 1 84 ? 5.713 8.826 -15.452 1.00 75.94 84 GLU A CA 1
ATOM 648 C C . GLU A 1 84 ? 5.239 7.600 -14.661 1.00 75.94 84 GLU A C 1
ATOM 650 O O . GLU A 1 84 ? 4.489 7.743 -13.696 1.00 75.94 84 GLU A O 1
ATOM 655 N N . GLN A 1 85 ? 5.721 6.402 -15.005 1.00 65.62 85 GLN A N 1
ATOM 656 C CA . GLN A 1 85 ? 5.418 5.179 -14.254 1.00 65.62 85 GLN A CA 1
ATOM 657 C C . GLN A 1 85 ? 5.917 5.257 -12.811 1.00 65.62 85 GLN A C 1
ATOM 659 O O . GLN A 1 85 ? 5.201 4.865 -11.891 1.00 65.62 85 GLN A O 1
ATOM 664 N N . LYS A 1 86 ? 7.117 5.806 -12.595 1.00 70.44 86 LYS A N 1
ATOM 665 C CA . LYS A 1 86 ? 7.656 6.023 -11.250 1.00 70.44 86 LYS A CA 1
ATOM 666 C C . LYS A 1 86 ? 6.745 6.936 -10.423 1.00 70.44 86 LYS A C 1
ATOM 668 O O . LYS A 1 86 ? 6.419 6.587 -9.293 1.00 70.44 86 LYS A O 1
ATOM 673 N N . LYS A 1 87 ? 6.281 8.053 -10.996 1.00 77.06 87 LYS A N 1
ATOM 674 C CA . LYS A 1 87 ? 5.346 8.976 -10.326 1.00 77.06 87 LYS A CA 1
ATOM 675 C C . LYS A 1 87 ? 4.008 8.318 -9.989 1.00 77.06 87 LYS A C 1
ATOM 677 O O . LYS A 1 87 ? 3.475 8.552 -8.910 1.00 77.06 87 LYS A O 1
ATOM 682 N N . LEU A 1 88 ? 3.471 7.492 -10.888 1.00 72.50 88 LEU A N 1
ATOM 683 C CA . LEU A 1 88 ? 2.240 6.739 -10.634 1.00 72.50 88 LEU A CA 1
ATOM 684 C C . LEU A 1 88 ? 2.406 5.776 -9.454 1.00 72.50 88 LEU A C 1
ATOM 686 O O . LEU A 1 88 ? 1.572 5.773 -8.553 1.00 72.50 88 LEU A O 1
ATOM 690 N N . ILE A 1 89 ? 3.505 5.023 -9.414 1.00 63.56 89 ILE A N 1
ATOM 691 C CA . ILE A 1 89 ? 3.804 4.108 -8.305 1.00 63.56 89 ILE A CA 1
ATOM 692 C C . ILE A 1 89 ? 3.940 4.876 -6.984 1.00 63.56 89 ILE A C 1
ATOM 694 O O . ILE A 1 89 ? 3.326 4.490 -5.995 1.00 63.56 89 ILE A O 1
ATOM 698 N N . GLU A 1 90 ? 4.687 5.984 -6.965 1.00 70.50 90 GLU A N 1
ATOM 699 C CA . GLU A 1 90 ? 4.813 6.839 -5.774 1.00 70.50 90 GLU A CA 1
ATOM 700 C C . GLU A 1 90 ? 3.446 7.358 -5.301 1.00 70.50 90 GLU A C 1
ATOM 702 O O . GLU A 1 90 ? 3.166 7.340 -4.106 1.00 70.50 90 GLU A O 1
ATOM 707 N N . SER A 1 91 ? 2.559 7.748 -6.224 1.00 75.31 91 SER A N 1
ATOM 708 C CA . SER A 1 91 ? 1.204 8.188 -5.874 1.00 75.31 91 SER A CA 1
ATOM 709 C C . SER A 1 91 ? 0.350 7.076 -5.257 1.00 75.31 91 SER A C 1
ATOM 711 O O . SER A 1 91 ? -0.385 7.336 -4.309 1.00 75.31 91 SER A O 1
ATOM 713 N N . TRP A 1 92 ? 0.480 5.837 -5.742 1.00 68.25 92 TRP A N 1
ATOM 714 C CA . TRP A 1 92 ? -0.243 4.686 -5.197 1.00 68.25 92 TRP A CA 1
ATOM 715 C C . TRP A 1 92 ? 0.252 4.315 -3.801 1.00 68.25 92 TRP A C 1
ATOM 717 O O . TRP A 1 92 ? -0.567 4.032 -2.935 1.00 68.25 92 TRP A O 1
ATOM 727 N N . TYR A 1 93 ? 1.565 4.386 -3.556 1.00 65.75 93 TYR A N 1
ATOM 728 C CA . TYR A 1 93 ? 2.121 4.198 -2.212 1.00 65.75 93 TYR A CA 1
ATOM 729 C C . TYR A 1 93 ? 1.610 5.251 -1.226 1.00 65.75 93 TYR A C 1
ATOM 731 O O . TYR A 1 93 ? 1.185 4.903 -0.129 1.00 65.75 93 TYR A O 1
ATOM 739 N N . ILE A 1 94 ? 1.588 6.528 -1.629 1.00 79.19 94 ILE A N 1
ATOM 740 C CA . ILE A 1 94 ? 1.028 7.603 -0.795 1.00 79.19 94 ILE A CA 1
ATOM 741 C C . ILE A 1 94 ? -0.450 7.331 -0.489 1.00 79.19 94 ILE A C 1
ATOM 743 O O . ILE A 1 94 ? -0.891 7.536 0.638 1.00 79.19 94 ILE A O 1
ATOM 747 N N . GLN A 1 95 ? -1.216 6.864 -1.477 1.00 67.88 95 GLN A N 1
ATOM 748 C CA . GLN A 1 95 ? -2.631 6.556 -1.296 1.00 67.88 95 GLN A CA 1
ATOM 749 C C . GLN A 1 95 ? -2.853 5.355 -0.361 1.00 67.88 95 GLN A C 1
ATOM 751 O O . GLN A 1 95 ? -3.707 5.430 0.515 1.00 67.88 95 GLN A O 1
ATOM 756 N N . GLU A 1 96 ? -2.048 4.295 -0.474 1.00 70.75 96 GLU A N 1
ATOM 757 C CA . GLU A 1 96 ? -2.109 3.138 0.432 1.00 70.75 96 GLU A CA 1
ATOM 758 C C . GLU A 1 96 ? -1.811 3.529 1.890 1.00 70.75 96 GLU A C 1
ATOM 760 O O . GLU A 1 96 ? -2.467 3.044 2.816 1.00 70.75 96 GLU A O 1
ATOM 765 N N . ASP A 1 97 ? -0.843 4.421 2.109 1.00 75.56 97 ASP A N 1
ATOM 766 C CA . ASP A 1 97 ? -0.506 4.916 3.446 1.00 75.56 97 ASP A CA 1
ATOM 767 C C . ASP A 1 97 ? -1.637 5.770 4.045 1.00 75.56 97 ASP A C 1
ATOM 769 O O . ASP A 1 97 ? -1.931 5.659 5.239 1.00 75.56 97 ASP A O 1
ATOM 773 N N . VAL A 1 98 ? -2.316 6.579 3.223 1.00 75.62 98 VAL A N 1
ATOM 774 C CA . VAL A 1 98 ? -3.508 7.339 3.640 1.00 75.62 98 VAL A CA 1
ATOM 775 C C . VAL A 1 98 ? -4.656 6.394 4.000 1.00 75.62 98 VAL A C 1
ATOM 777 O O . VAL A 1 98 ? -5.234 6.538 5.078 1.00 75.62 98 VAL A O 1
ATOM 780 N N . ASP A 1 99 ? -4.937 5.389 3.169 1.00 75.88 99 ASP A N 1
ATOM 781 C CA . ASP A 1 99 ? -6.009 4.417 3.413 1.00 75.88 99 ASP A CA 1
ATOM 782 C C . ASP A 1 99 ? -5.778 3.635 4.721 1.00 75.88 99 ASP A C 1
ATOM 784 O O . ASP A 1 99 ? -6.712 3.409 5.496 1.00 75.88 99 ASP A O 1
ATOM 788 N N . LYS A 1 100 ? -4.525 3.262 5.029 1.00 81.56 100 LYS A N 1
ATOM 789 C CA . LYS A 1 100 ? -4.167 2.638 6.317 1.00 81.56 100 LYS A CA 1
ATOM 790 C C . LYS A 1 100 ? -4.438 3.564 7.499 1.00 81.56 100 LYS A C 1
ATOM 792 O O . LYS A 1 100 ? -5.028 3.124 8.487 1.00 81.56 100 LYS A O 1
ATOM 797 N N . ALA A 1 101 ? -4.045 4.833 7.398 1.00 67.75 101 ALA A N 1
ATOM 798 C CA . ALA A 1 101 ? -4.273 5.814 8.455 1.00 67.75 101 ALA A CA 1
ATOM 799 C C . ALA A 1 101 ? -5.773 6.058 8.702 1.00 67.75 101 ALA A C 1
ATOM 801 O O . ALA A 1 101 ? -6.205 6.152 9.853 1.00 67.75 101 ALA A O 1
ATOM 802 N N . GLU A 1 102 ? -6.594 6.107 7.649 1.00 71.44 102 GLU A N 1
ATOM 803 C CA . GLU A 1 102 ? -8.051 6.227 7.782 1.00 71.44 102 GLU A CA 1
ATOM 804 C C . GLU A 1 102 ? -8.669 5.025 8.507 1.00 71.44 102 GLU A C 1
ATOM 806 O O . GLU A 1 102 ? -9.556 5.191 9.353 1.00 71.44 102 GLU A O 1
ATOM 811 N N . LEU A 1 103 ? -8.170 3.820 8.230 1.00 79.12 103 LEU A N 1
ATOM 812 C CA . LEU A 1 103 ? -8.636 2.584 8.852 1.00 79.1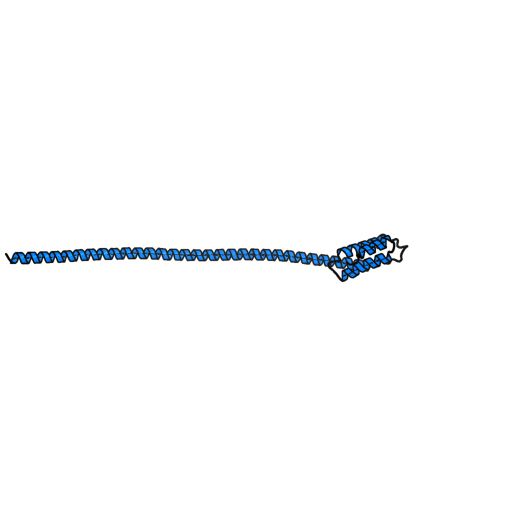2 103 LEU A CA 1
ATOM 813 C C . LEU A 1 103 ? -8.282 2.535 10.348 1.00 79.12 103 LEU A C 1
ATOM 815 O O . LEU A 1 103 ? -9.135 2.190 11.170 1.00 79.12 103 LEU A O 1
ATOM 819 N N . GLU A 1 104 ? -7.074 2.956 10.729 1.00 77.50 104 GLU A N 1
ATOM 820 C CA . GLU A 1 104 ? -6.681 3.097 12.138 1.00 77.50 104 GLU A CA 1
ATOM 821 C C . GLU A 1 104 ? -7.559 4.118 12.878 1.00 77.50 104 GLU A C 1
ATOM 823 O O . GLU A 1 104 ? -8.058 3.842 13.974 1.00 77.50 104 GLU A O 1
ATOM 828 N N . ILE A 1 105 ? -7.833 5.276 12.265 1.00 77.25 105 ILE A N 1
ATOM 829 C CA . ILE A 1 105 ? -8.724 6.295 12.841 1.00 77.25 105 ILE A CA 1
ATOM 830 C C . ILE A 1 105 ? -10.147 5.745 13.012 1.00 77.25 105 ILE A C 1
ATOM 832 O O . ILE A 1 105 ? -10.787 5.990 14.043 1.00 77.25 105 ILE A O 1
ATOM 836 N N . ALA A 1 106 ? -10.653 4.986 12.037 1.00 78.50 106 ALA A N 1
ATOM 837 C CA . ALA A 1 106 ? -11.964 4.350 12.118 1.00 78.50 106 ALA A CA 1
ATOM 838 C C . ALA A 1 106 ? -12.039 3.350 13.285 1.00 78.50 106 ALA A C 1
ATOM 840 O O . ALA A 1 106 ? -12.980 3.416 14.081 1.00 78.50 106 ALA A O 1
ATOM 841 N N . GLN A 1 107 ? -11.020 2.500 13.453 1.00 81.00 107 GLN A N 1
ATOM 842 C CA . GLN A 1 107 ? -10.936 1.544 14.564 1.00 81.00 107 GLN A CA 1
ATOM 843 C C . GLN A 1 107 ? -10.882 2.239 15.930 1.00 81.00 107 GLN A C 1
ATOM 845 O O . GLN A 1 107 ? -11.594 1.844 16.858 1.00 81.00 107 GLN A O 1
ATOM 850 N N . ILE A 1 108 ? -10.097 3.313 16.064 1.00 78.50 108 ILE A N 1
ATOM 851 C CA . ILE A 1 108 ? -10.042 4.104 17.302 1.00 78.50 108 ILE A CA 1
ATOM 852 C C . ILE A 1 108 ? -11.431 4.669 17.619 1.00 78.50 108 ILE A C 1
ATOM 854 O O . ILE A 1 108 ? -11.919 4.522 18.742 1.00 78.50 108 ILE A O 1
ATOM 858 N N . LYS A 1 109 ? -12.115 5.243 16.625 1.00 78.19 109 LYS A N 1
ATOM 859 C CA . LYS A 1 109 ? -13.448 5.835 16.793 1.00 78.19 109 LYS A CA 1
ATOM 860 C C . LYS A 1 109 ? -14.513 4.803 17.173 1.00 78.19 109 LYS A C 1
ATOM 862 O O . LYS A 1 109 ? -15.387 5.103 17.990 1.00 78.19 109 LYS A O 1
ATOM 867 N N . GLU A 1 110 ? -14.455 3.596 16.613 1.00 72.81 110 GLU A N 1
ATOM 868 C CA . GLU A 1 110 ? -15.316 2.480 17.022 1.00 72.81 110 GLU A CA 1
ATOM 869 C C . GLU A 1 110 ? -15.028 2.039 18.457 1.00 72.81 110 GLU A C 1
ATOM 871 O O . GLU A 1 110 ? -15.961 1.884 19.247 1.00 72.81 110 GLU A O 1
ATOM 876 N N . SER A 1 111 ? -13.753 1.931 18.835 1.00 71.25 111 SER A N 1
ATOM 877 C CA . SER A 1 111 ? -13.359 1.567 20.198 1.00 71.25 111 SER A CA 1
ATOM 878 C C . SER A 1 111 ? -13.831 2.595 21.239 1.00 71.25 111 SER A C 1
ATOM 880 O O . SER A 1 111 ? -14.290 2.225 22.322 1.00 71.25 111 SER A O 1
ATOM 882 N N . GLU A 1 112 ? -13.803 3.890 20.910 1.00 73.69 112 GLU A N 1
ATOM 883 C CA . GLU A 1 112 ? -14.313 4.956 21.776 1.00 73.69 112 GLU A CA 1
ATOM 884 C C . GLU A 1 112 ? -15.837 4.935 21.899 1.00 73.69 112 GLU A C 1
ATOM 886 O O . GLU A 1 112 ? -16.369 5.142 22.995 1.00 73.69 112 GLU A O 1
ATOM 891 N N . LYS A 1 113 ? -16.555 4.672 20.799 1.00 70.44 113 LYS A N 1
ATOM 892 C CA . LYS A 1 113 ? -18.010 4.471 20.843 1.00 70.44 113 LYS A CA 1
ATOM 893 C C . LYS A 1 113 ? -18.364 3.280 21.725 1.00 70.44 113 LYS A C 1
ATOM 895 O O . LYS A 1 113 ? -19.205 3.421 22.608 1.00 70.44 113 LYS A O 1
ATOM 900 N N . TYR A 1 114 ? -17.662 2.160 21.562 1.00 67.44 114 TYR A N 1
ATOM 901 C CA . TYR A 1 114 ? -17.887 0.958 22.359 1.00 67.44 114 TYR A CA 1
ATOM 902 C C . TYR A 1 114 ? -17.657 1.211 23.857 1.00 67.44 114 TYR A C 1
ATOM 904 O O . TYR A 1 114 ? -18.488 0.838 24.684 1.00 67.44 114 TYR A O 1
ATOM 912 N N . LYS A 1 115 ? -16.596 1.945 24.223 1.00 69.19 115 LYS A N 1
ATOM 913 C CA . LYS A 1 115 ? -16.360 2.374 25.615 1.00 69.19 115 LYS A CA 1
ATOM 914 C C . LYS A 1 115 ? -17.488 3.257 26.160 1.00 69.19 115 LYS A C 1
ATOM 916 O O . LYS A 1 115 ? -17.902 3.073 27.303 1.00 69.19 115 LYS A O 1
ATOM 921 N N . LYS A 1 116 ? -18.004 4.201 25.363 1.00 71.19 116 LYS A N 1
ATOM 922 C CA . LYS A 1 116 ? -19.132 5.063 25.767 1.00 71.19 116 LYS A CA 1
ATOM 923 C C . LYS A 1 116 ? -20.427 4.271 25.957 1.00 71.19 116 LYS A C 1
ATOM 925 O O . LYS A 1 116 ? -21.174 4.559 26.892 1.00 71.19 116 LYS A O 1
ATOM 930 N N . ASP A 1 117 ? -20.678 3.273 25.117 1.00 69.25 117 ASP A N 1
ATOM 931 C CA . ASP A 1 117 ? -21.867 2.425 25.215 1.00 69.25 117 ASP A CA 1
ATOM 932 C C . ASP A 1 117 ? -21.802 1.474 26.418 1.00 69.25 117 ASP A C 1
ATOM 934 O O . ASP A 1 117 ? -22.807 1.315 27.116 1.00 69.25 117 ASP A O 1
ATOM 938 N N . ILE A 1 118 ? -20.623 0.919 26.731 1.00 67.81 118 ILE A N 1
ATOM 939 C CA . ILE A 1 118 ? -20.401 0.153 27.970 1.00 67.81 118 ILE A CA 1
ATOM 940 C C . ILE A 1 118 ? -20.646 1.039 29.194 1.00 67.81 118 ILE A C 1
ATOM 942 O O . ILE A 1 118 ? -21.434 0.669 30.059 1.00 67.81 118 ILE A O 1
ATOM 946 N N . ALA A 1 119 ? -20.064 2.242 29.239 1.00 68.94 119 ALA A N 1
ATOM 947 C CA . ALA A 1 119 ? -20.236 3.153 30.373 1.00 68.94 119 ALA A CA 1
ATOM 948 C C . ALA A 1 119 ? -21.710 3.539 30.612 1.00 68.94 119 ALA A C 1
ATOM 950 O O . ALA A 1 119 ? -22.155 3.649 31.755 1.00 68.94 119 ALA A O 1
ATOM 951 N N . ARG A 1 120 ? -22.499 3.708 29.541 1.00 69.25 120 ARG A N 1
ATOM 952 C CA . ARG A 1 120 ? -23.949 3.948 29.644 1.00 69.25 120 ARG A CA 1
ATOM 953 C C . ARG A 1 120 ? -24.712 2.732 30.165 1.00 69.25 120 ARG A C 1
ATOM 955 O O . ARG A 1 120 ? -25.612 2.905 30.987 1.00 69.25 120 ARG A O 1
ATOM 962 N N . ARG A 1 121 ? -24.364 1.522 29.708 1.00 65.81 121 ARG A N 1
ATOM 963 C CA . ARG A 1 121 ? -24.975 0.279 30.205 1.00 65.81 121 ARG A CA 1
ATOM 964 C C . ARG A 1 121 ? -24.651 0.040 31.674 1.00 65.81 121 ARG A C 1
ATOM 966 O O . ARG A 1 121 ? -25.567 -0.260 32.433 1.00 65.81 121 ARG A O 1
ATOM 973 N N . ASP A 1 122 ? -23.405 0.241 32.087 1.00 66.06 122 ASP A N 1
ATOM 974 C CA . ASP A 1 122 ? -22.992 0.062 33.482 1.00 66.06 122 ASP A CA 1
ATOM 975 C C . ASP A 1 122 ? -23.715 1.045 34.412 1.00 66.06 122 ASP A C 1
ATOM 977 O O . ASP A 1 122 ? -24.229 0.640 35.456 1.00 66.06 122 ASP A O 1
ATOM 981 N N . GLY A 1 123 ? -23.866 2.310 34.001 1.00 67.62 123 GLY A N 1
ATOM 982 C CA . GLY A 1 123 ? -24.642 3.302 34.753 1.00 67.62 123 GLY A CA 1
ATOM 983 C C . GLY A 1 123 ? -26.128 2.938 34.895 1.00 67.62 123 GLY A C 1
ATOM 984 O O . GLY A 1 123 ? -26.694 3.050 35.983 1.00 67.62 123 GLY A O 1
ATOM 985 N N . GLN A 1 124 ? -26.767 2.445 33.827 1.00 73.38 124 GLN A N 1
ATOM 986 C CA . GLN A 1 124 ? -28.156 1.967 33.894 1.00 73.38 124 GLN A CA 1
ATOM 987 C C . GLN A 1 124 ? -28.306 0.721 34.772 1.00 73.38 124 GLN A C 1
ATOM 989 O O . GLN A 1 124 ? -29.262 0.632 35.542 1.00 73.38 124 GLN A O 1
ATOM 994 N N . MET A 1 125 ? -27.373 -0.229 34.691 1.00 71.06 125 MET A N 1
ATOM 995 C CA . MET A 1 125 ? -27.409 -1.441 35.512 1.00 71.06 125 MET A CA 1
ATOM 996 C C . MET A 1 125 ? -27.266 -1.108 36.999 1.00 71.06 125 MET A C 1
ATOM 998 O O . MET A 1 125 ? -28.033 -1.625 37.810 1.00 71.06 125 MET A O 1
ATOM 1002 N N . GLN A 1 126 ? -26.360 -0.197 37.367 1.00 74.25 126 GLN A N 1
ATOM 1003 C CA . GLN A 1 126 ? -26.216 0.266 38.753 1.00 74.25 126 GLN A CA 1
ATOM 1004 C C . GLN A 1 126 ? -27.501 0.910 39.293 1.00 74.25 126 GLN A C 1
ATOM 1006 O O . GLN A 1 126 ? -27.889 0.641 40.432 1.00 74.25 126 GLN A O 1
ATOM 1011 N N . PHE A 1 127 ? -28.199 1.700 38.472 1.00 76.75 127 PHE A N 1
ATOM 1012 C CA . PHE A 1 127 ? -29.492 2.275 38.845 1.00 76.75 127 PHE A CA 1
ATOM 1013 C C . PHE A 1 127 ? -30.539 1.186 39.134 1.00 76.75 127 PHE A C 1
ATOM 1015 O O . PHE A 1 127 ? -31.177 1.209 40.188 1.00 76.75 127 PHE A O 1
ATOM 1022 N N . TRP A 1 128 ? -30.673 0.188 38.254 1.00 77.88 128 TRP A N 1
ATOM 1023 C CA . TRP A 1 128 ? -31.613 -0.923 38.447 1.00 77.88 128 TRP A CA 1
ATOM 1024 C C . TRP A 1 128 ? -31.288 -1.782 39.673 1.00 77.88 128 TRP A C 1
ATOM 1026 O O . TRP A 1 128 ? -32.204 -2.153 40.409 1.00 77.88 128 TRP A O 1
ATOM 1036 N N . TYR A 1 129 ? -30.007 -2.038 39.958 1.00 83.62 129 TYR A N 1
ATOM 1037 C CA . TYR A 1 129 ? -29.600 -2.714 41.194 1.00 83.62 129 TYR A CA 1
ATOM 1038 C C . TYR A 1 129 ? -30.033 -1.935 42.443 1.00 83.62 129 TYR A C 1
ATOM 1040 O O . TYR A 1 129 ? -30.578 -2.532 43.373 1.00 83.62 129 TYR A O 1
ATOM 1048 N N . GLY A 1 130 ? -29.869 -0.608 42.456 1.00 84.25 130 GLY A N 1
ATOM 1049 C CA . GLY A 1 130 ? -30.340 0.240 43.557 1.00 84.25 130 GLY A CA 1
ATOM 1050 C C . GLY A 1 130 ? -31.857 0.159 43.770 1.00 84.25 130 GLY A C 1
ATOM 1051 O O . GLY A 1 130 ? -32.327 0.029 44.905 1.00 84.25 130 GLY A O 1
ATOM 1052 N N . VAL A 1 131 ? -32.633 0.159 42.682 1.00 90.12 131 VAL A N 1
ATOM 1053 C CA . VAL A 1 131 ? -34.102 0.025 42.729 1.00 90.12 131 VAL A CA 1
ATOM 1054 C C . VAL A 1 131 ? -34.530 -1.337 43.293 1.00 90.12 131 VAL A C 1
ATOM 1056 O O . VAL A 1 131 ? -35.427 -1.410 44.132 1.00 90.12 131 VAL A O 1
ATOM 1059 N N . ILE A 1 132 ? -33.873 -2.427 42.893 1.00 91.62 132 ILE A N 1
ATOM 1060 C CA . ILE A 1 132 ? -34.200 -3.774 43.388 1.00 91.62 132 ILE A CA 1
ATOM 1061 C C . ILE A 1 132 ? -33.899 -3.903 44.888 1.00 91.62 132 ILE A C 1
ATOM 1063 O O . ILE A 1 132 ? -34.726 -4.416 45.646 1.00 91.62 132 ILE A O 1
ATOM 1067 N N . VAL A 1 133 ? -32.742 -3.412 45.341 1.00 92.69 133 VAL A N 1
ATOM 1068 C CA . VAL A 1 133 ? -32.348 -3.477 46.759 1.00 92.69 133 VAL A CA 1
ATOM 1069 C C . VAL A 1 133 ? -33.307 -2.668 47.632 1.00 92.69 133 VAL A C 1
ATOM 1071 O O . VAL A 1 133 ? -33.751 -3.151 48.675 1.00 92.69 133 VAL A O 1
ATOM 1074 N N . THR A 1 134 ? -33.679 -1.462 47.199 1.00 90.88 134 THR A N 1
ATOM 1075 C CA . THR A 1 134 ? -34.634 -0.620 47.938 1.00 90.88 134 THR A CA 1
ATOM 1076 C C . THR A 1 134 ? -36.017 -1.268 48.049 1.00 90.88 134 THR A C 1
ATOM 1078 O O . THR A 1 134 ? -36.595 -1.262 49.137 1.00 90.88 134 THR A O 1
ATOM 1081 N N . LEU A 1 135 ? -36.516 -1.912 46.988 1.00 93.62 135 LEU A N 1
ATOM 1082 C CA . LEU A 1 135 ? -37.764 -2.688 47.025 1.00 93.62 135 LEU A CA 1
ATOM 1083 C C . LEU A 1 135 ? -37.713 -3.858 48.018 1.00 93.62 135 LEU A C 1
ATOM 1085 O O . LEU A 1 135 ? -38.672 -4.071 48.765 1.00 93.62 135 LEU A O 1
ATOM 1089 N N . LEU A 1 136 ? -36.599 -4.595 48.068 1.00 94.50 136 LEU A N 1
ATOM 1090 C CA . LEU A 1 136 ? -36.420 -5.704 49.012 1.00 94.50 136 LEU A CA 1
ATOM 1091 C C . LEU A 1 136 ? -36.447 -5.230 50.469 1.00 94.50 136 LEU A C 1
ATOM 1093 O O . LEU A 1 136 ? -37.116 -5.842 51.303 1.00 94.50 136 LEU A O 1
ATOM 1097 N N . VAL A 1 137 ? -35.779 -4.117 50.776 1.00 94.38 137 VAL A N 1
ATOM 1098 C CA . VAL A 1 137 ? -35.808 -3.523 52.122 1.00 94.38 137 VAL A CA 1
ATOM 1099 C C . VAL A 1 137 ? -37.233 -3.115 52.502 1.00 94.38 137 VAL A C 1
ATOM 1101 O O . VAL A 1 137 ? -37.680 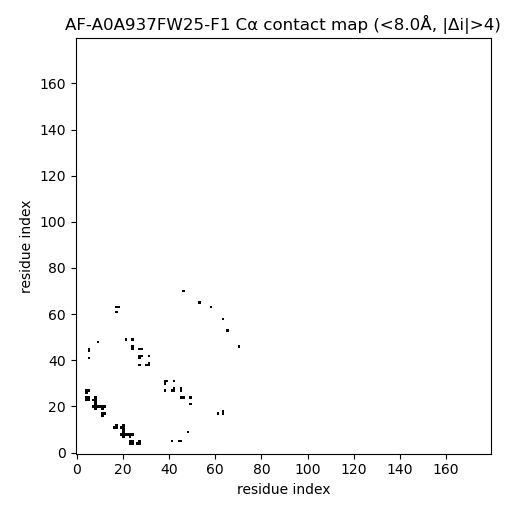-3.390 53.616 1.00 94.38 137 VAL A O 1
ATOM 1104 N N . LEU A 1 138 ? -37.982 -2.526 51.569 1.00 95.06 138 LEU A N 1
ATOM 1105 C CA . LEU A 1 138 ? -39.365 -2.103 51.794 1.00 95.06 138 LEU A CA 1
ATOM 1106 C C . LEU A 1 138 ? -40.286 -3.299 52.088 1.00 95.06 138 LEU A C 1
ATOM 1108 O O . LEU A 1 138 ? -41.081 -3.247 53.028 1.00 95.06 138 LEU A O 1
ATOM 1112 N N . MET A 1 139 ? -40.117 -4.411 51.366 1.00 93.56 139 MET A N 1
ATOM 1113 C CA . MET A 1 139 ? -40.812 -5.676 51.640 1.00 93.56 139 MET A CA 1
ATOM 1114 C C . MET A 1 139 ? -40.527 -6.201 53.052 1.00 93.56 139 MET A C 1
ATOM 1116 O O . MET A 1 139 ? -41.457 -6.584 53.764 1.00 93.56 139 MET A O 1
ATOM 1120 N N . ILE A 1 140 ? -39.268 -6.170 53.497 1.00 93.69 140 ILE A N 1
ATOM 1121 C CA . ILE A 1 140 ? -38.893 -6.596 54.855 1.00 93.69 140 ILE A CA 1
ATOM 1122 C C . ILE A 1 140 ? -39.590 -5.725 55.908 1.00 93.69 140 ILE A C 1
ATOM 1124 O O . ILE A 1 140 ? -40.160 -6.251 56.867 1.00 93.69 140 ILE A O 1
ATOM 1128 N N . VAL A 1 141 ? -39.610 -4.402 55.720 1.00 93.44 141 VAL A N 1
ATOM 1129 C CA . VAL A 1 141 ? -40.289 -3.473 56.639 1.00 93.44 141 VAL A CA 1
ATOM 1130 C C . VAL A 1 141 ? -41.784 -3.785 56.730 1.00 93.44 141 VAL A C 1
ATOM 1132 O O . VAL A 1 141 ? -42.328 -3.861 57.835 1.00 93.44 141 VAL A O 1
ATOM 1135 N N . VAL A 1 142 ? -42.451 -4.033 55.598 1.00 92.31 142 VAL A N 1
ATOM 1136 C CA . VAL A 1 142 ? -43.876 -4.401 55.571 1.00 92.31 142 VAL A CA 1
ATOM 1137 C C . VAL A 1 142 ? -44.129 -5.695 56.350 1.00 92.31 142 VAL A C 1
ATOM 1139 O O . VAL A 1 142 ? -45.048 -5.742 57.171 1.00 92.31 142 VAL A O 1
ATOM 1142 N N . VAL A 1 143 ? -43.292 -6.722 56.1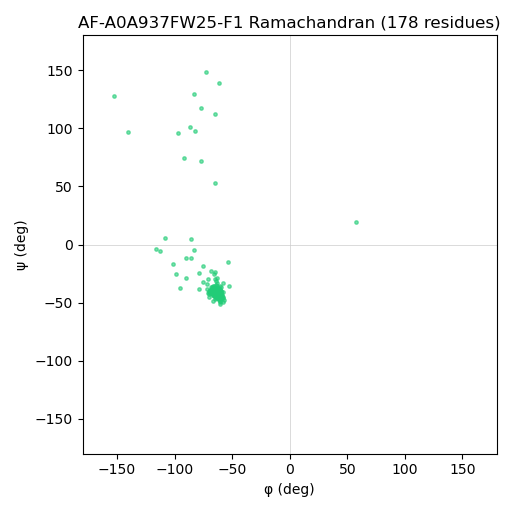70 1.00 94.12 143 VAL A N 1
ATOM 1143 C CA . VAL A 1 143 ? -43.400 -7.995 56.906 1.00 94.12 143 VAL A CA 1
ATOM 1144 C C . VAL A 1 143 ? -43.237 -7.786 58.417 1.00 94.12 143 VAL A C 1
ATOM 1146 O O . VAL A 1 143 ? -44.007 -8.341 59.210 1.00 94.12 143 VAL A O 1
ATOM 1149 N N . ILE A 1 144 ? -42.290 -6.947 58.846 1.00 91.88 144 ILE A N 1
ATOM 1150 C CA . ILE A 1 144 ? -42.078 -6.621 60.267 1.00 91.88 144 ILE A CA 1
ATOM 1151 C C . ILE A 1 144 ? -43.300 -5.901 60.855 1.00 91.88 144 ILE A C 1
ATOM 1153 O O . ILE A 1 144 ? -43.779 -6.253 61.936 1.00 91.88 144 ILE A O 1
ATOM 1157 N N . VAL A 1 145 ? -43.850 -4.912 60.151 1.00 91.94 145 VAL A N 1
ATOM 1158 C CA . VAL A 1 145 ? -45.039 -4.179 60.613 1.00 91.94 145 VAL A CA 1
ATOM 1159 C C . VAL A 1 145 ? -46.252 -5.107 60.700 1.00 91.94 145 VAL A C 1
ATOM 1161 O O . VAL A 1 145 ? -46.969 -5.102 61.707 1.00 91.94 145 VAL A O 1
ATOM 1164 N N . TYR A 1 146 ? -46.470 -5.941 59.682 1.00 92.00 146 TYR A N 1
ATOM 1165 C CA . TYR A 1 146 ? -47.612 -6.850 59.627 1.00 92.00 146 TYR A CA 1
ATOM 1166 C C . TYR A 1 146 ? -47.540 -7.931 60.714 1.00 92.00 146 TYR A C 1
ATOM 1168 O O . TYR A 1 146 ? -48.518 -8.166 61.427 1.00 92.00 146 TYR A O 1
ATOM 1176 N N . SER A 1 147 ? -46.365 -8.529 60.925 1.00 86.75 147 SER A N 1
ATOM 1177 C CA . SER A 1 147 ? -46.142 -9.513 61.992 1.00 86.75 147 SER A CA 1
ATOM 1178 C C . SER A 1 147 ? -46.329 -8.914 63.391 1.00 86.75 147 SER A C 1
ATOM 1180 O O . SER A 1 147 ? -46.962 -9.534 64.251 1.00 86.75 147 SER A O 1
ATOM 1182 N N . ASN A 1 148 ? -45.888 -7.674 63.622 1.00 86.94 148 ASN A N 1
ATOM 1183 C CA . ASN A 1 148 ? -46.150 -6.962 64.874 1.00 86.94 148 ASN A CA 1
ATOM 1184 C C . ASN A 1 148 ? -47.645 -6.674 65.088 1.00 86.94 148 ASN A C 1
ATOM 1186 O O . ASN A 1 148 ? -48.143 -6.808 66.211 1.00 86.94 148 ASN A O 1
ATOM 1190 N N . LYS A 1 149 ? -48.387 -6.325 64.030 1.00 87.44 149 LYS A N 1
ATOM 1191 C CA . LYS A 1 149 ? -49.844 -6.127 64.099 1.00 87.44 149 LYS A CA 1
ATOM 1192 C C . LYS A 1 149 ? -50.574 -7.434 64.425 1.00 87.44 149 LYS A C 1
ATOM 1194 O O . LYS A 1 149 ? -51.436 -7.440 65.304 1.00 87.44 149 LYS A O 1
ATOM 1199 N N . LEU A 1 150 ? -50.176 -8.547 63.804 1.00 84.12 150 LEU A N 1
ATOM 1200 C CA . LEU A 1 150 ? -50.702 -9.883 64.104 1.00 84.12 150 LEU A CA 1
ATOM 1201 C C . LEU A 1 150 ? -50.433 -10.300 65.556 1.00 84.12 150 LEU A C 1
ATOM 1203 O O . LEU A 1 150 ? -51.350 -10.761 66.231 1.00 84.12 150 LEU A O 1
ATOM 1207 N N . ARG A 1 151 ? -49.217 -10.069 66.072 1.00 81.38 151 ARG A N 1
ATOM 1208 C CA . ARG A 1 151 ? -48.868 -10.339 67.482 1.00 81.38 151 ARG A CA 1
ATOM 1209 C C . ARG A 1 151 ? -49.716 -9.540 68.470 1.00 81.38 151 ARG A C 1
ATOM 1211 O O . ARG A 1 151 ? -50.038 -10.038 69.547 1.00 81.38 151 ARG A O 1
ATOM 1218 N N . LYS A 1 152 ? -50.074 -8.295 68.140 1.00 79.19 152 LYS A N 1
ATOM 1219 C CA . LYS A 1 152 ? -51.002 -7.511 68.968 1.00 79.19 152 LYS A CA 1
ATOM 1220 C C . LYS A 1 152 ? -52.394 -8.141 68.950 1.00 79.19 152 LYS A C 1
ATOM 1222 O O . LYS A 1 152 ? -52.955 -8.376 70.015 1.00 79.19 152 LYS A O 1
ATOM 1227 N N . LEU A 1 153 ? -52.919 -8.477 67.772 1.00 76.44 153 LEU A N 1
ATOM 1228 C CA . LEU A 1 153 ? -54.245 -9.089 67.620 1.00 76.44 153 LEU A CA 1
ATOM 1229 C C . LEU A 1 153 ? -54.375 -10.435 68.353 1.00 76.44 153 LEU A C 1
ATOM 1231 O O . LEU A 1 153 ? -55.392 -10.671 69.003 1.00 76.44 153 LEU A O 1
ATOM 1235 N N . THR A 1 154 ? -53.351 -11.293 68.326 1.00 74.75 154 THR A N 1
ATOM 1236 C CA . THR A 1 154 ? -53.363 -12.552 69.092 1.00 74.75 154 THR A CA 1
ATOM 1237 C C . THR A 1 154 ? -53.361 -12.314 70.599 1.00 74.75 154 THR A C 1
ATOM 1239 O O . THR A 1 154 ? -54.125 -12.966 71.307 1.00 74.75 154 THR A O 1
ATOM 1242 N N . LYS A 1 155 ? -52.603 -11.329 71.104 1.00 75.56 155 LYS A N 1
ATOM 1243 C CA . LYS A 1 155 ? -52.666 -10.938 72.526 1.00 75.56 155 LYS A CA 1
ATOM 1244 C C . LYS A 1 155 ? -54.059 -10.452 72.939 1.00 75.56 155 LYS A C 1
ATOM 1246 O O . LYS A 1 155 ? -54.499 -10.768 74.041 1.00 75.56 155 LYS A O 1
ATOM 1251 N N . TYR A 1 156 ? -54.755 -9.711 72.074 1.00 70.31 156 TYR A N 1
ATOM 1252 C CA . TYR A 1 156 ? -56.128 -9.275 72.348 1.00 70.31 156 TYR A CA 1
ATOM 1253 C C . TYR A 1 156 ? -57.115 -10.447 72.363 1.00 70.31 156 TYR A C 1
ATOM 1255 O O . TYR A 1 156 ? -57.933 -10.514 73.277 1.00 70.31 156 TYR A O 1
ATOM 1263 N N . LYS A 1 157 ? -57.002 -11.405 71.430 1.00 68.25 157 LYS A N 1
ATOM 1264 C CA . LYS A 1 157 ? -57.845 -12.614 71.424 1.00 68.25 157 LYS A CA 1
ATOM 1265 C C . LYS A 1 157 ? -57.666 -13.461 72.685 1.00 68.25 157 LYS A C 1
ATOM 1267 O O . LYS A 1 157 ? -58.663 -13.824 73.293 1.00 68.25 157 LYS A O 1
ATOM 1272 N N . VAL A 1 158 ? -56.424 -13.707 73.111 1.00 73.38 158 VAL A N 1
ATOM 1273 C CA . VAL A 1 158 ? -56.125 -14.497 74.323 1.00 73.38 158 VAL A CA 1
ATOM 1274 C C . VAL A 1 158 ? -56.669 -13.830 75.591 1.00 73.38 158 VAL A C 1
ATOM 1276 O O . VAL A 1 158 ? -57.168 -14.509 76.485 1.00 73.38 158 VAL A O 1
ATOM 1279 N N . LYS A 1 159 ? -56.608 -12.494 75.683 1.00 69.88 159 LYS A N 1
ATOM 1280 C CA . LYS A 1 159 ? -57.224 -11.766 76.803 1.00 69.88 159 LYS A CA 1
ATOM 1281 C C . LYS A 1 159 ? -58.745 -11.909 76.808 1.00 69.88 159 LYS A C 1
ATOM 1283 O O . LYS A 1 159 ? -59.307 -12.147 77.870 1.00 69.88 159 LYS A O 1
ATOM 1288 N N . TYR A 1 160 ? -59.378 -11.799 75.640 1.00 65.75 160 TYR A N 1
ATOM 1289 C CA . TYR A 1 160 ? -60.831 -11.911 75.503 1.00 65.75 160 TYR A CA 1
ATOM 1290 C C . TYR A 1 160 ? -61.353 -13.307 75.856 1.00 65.75 160 TYR A C 1
ATOM 1292 O O . TYR A 1 160 ? -62.336 -13.426 76.583 1.00 65.75 160 TYR A O 1
ATOM 1300 N N . THR A 1 161 ? -60.689 -14.370 75.395 1.00 73.31 161 THR A N 1
ATOM 1301 C CA . THR A 1 161 ? -61.081 -15.746 75.739 1.00 73.31 161 THR A CA 1
ATOM 1302 C C . THR A 1 161 ? -60.958 -15.997 77.235 1.00 73.31 161 THR A C 1
ATOM 1304 O O . THR A 1 161 ? -61.891 -16.512 77.837 1.00 73.31 161 THR A O 1
ATOM 1307 N N . LYS A 1 162 ? -59.872 -15.528 77.860 1.00 73.06 162 LYS A N 1
ATOM 1308 C CA . LYS A 1 162 ? -59.665 -15.678 79.304 1.00 73.06 162 LYS A CA 1
ATOM 1309 C C . LYS A 1 162 ? -60.705 -14.917 80.136 1.00 73.06 162 LYS A C 1
ATOM 1311 O O . LYS A 1 162 ? -61.145 -15.420 81.162 1.00 73.06 162 LYS A O 1
ATOM 1316 N N . SER A 1 163 ? -61.123 -13.723 79.704 1.00 70.12 163 SER A N 1
ATOM 1317 C CA . SER A 1 163 ? -62.194 -12.982 80.386 1.00 70.12 163 SER A CA 1
ATOM 1318 C C . SER A 1 163 ? -63.561 -13.650 80.245 1.00 70.12 163 SER A C 1
ATOM 1320 O O . SER A 1 163 ? -64.330 -13.642 81.196 1.00 70.12 163 SER A O 1
ATOM 1322 N N . VAL A 1 164 ? -63.862 -14.252 79.090 1.00 72.94 164 VAL A N 1
ATOM 1323 C CA . VAL A 1 164 ? -65.122 -14.988 78.883 1.00 72.94 164 VAL A CA 1
ATOM 1324 C C . VAL A 1 164 ? -65.157 -16.265 79.728 1.00 72.94 164 VAL A C 1
ATOM 1326 O O . VAL A 1 164 ? -66.190 -16.592 80.303 1.00 72.94 164 VAL A O 1
ATOM 1329 N N . GLU A 1 165 ? -64.027 -16.959 79.845 1.00 74.81 165 GLU A N 1
ATOM 1330 C CA . GLU A 1 165 ? -63.888 -18.169 80.661 1.00 74.81 165 GLU A CA 1
ATOM 1331 C C . GLU A 1 165 ? -64.038 -17.866 82.163 1.00 74.81 165 GLU A C 1
ATOM 1333 O O . GLU A 1 165 ? -64.804 -18.542 82.843 1.00 74.81 165 GLU A O 1
ATOM 1338 N N . LEU A 1 166 ? -63.446 -16.766 82.647 1.00 75.19 166 LEU A N 1
ATOM 1339 C CA . LEU A 1 166 ? -63.641 -16.267 84.018 1.00 75.19 166 LEU A CA 1
ATOM 1340 C C . LEU A 1 166 ? -65.100 -15.910 84.331 1.00 75.19 166 LEU A C 1
ATOM 1342 O O . LEU A 1 166 ? -65.586 -16.215 85.414 1.00 75.19 166 LEU A O 1
ATOM 1346 N N . ILE A 1 167 ? -65.809 -15.270 83.395 1.00 75.50 167 ILE A N 1
ATOM 1347 C CA . ILE A 1 167 ? -67.237 -14.949 83.569 1.00 75.50 167 ILE A CA 1
ATOM 1348 C C . ILE A 1 167 ? -68.072 -16.235 83.641 1.00 75.50 167 ILE A C 1
ATOM 1350 O O . ILE A 1 167 ? -69.010 -16.323 84.430 1.00 75.50 167 ILE A O 1
ATOM 1354 N N . ARG A 1 168 ? -67.718 -17.253 82.848 1.00 73.88 168 ARG A N 1
ATOM 1355 C CA . ARG A 1 168 ? -68.391 -18.555 82.868 1.00 73.88 168 ARG A CA 1
ATOM 1356 C C . ARG A 1 168 ? -68.170 -19.295 84.189 1.00 73.88 168 ARG A C 1
ATOM 1358 O O . ARG A 1 168 ? -69.131 -19.830 84.730 1.00 73.88 168 ARG A O 1
ATOM 1365 N N . GLU A 1 169 ? -66.946 -19.303 84.713 1.00 77.06 169 GLU A N 1
ATOM 1366 C CA . GLU A 1 169 ? -66.645 -19.881 86.031 1.00 77.06 169 GLU A CA 1
ATOM 1367 C C . GLU A 1 169 ? -67.367 -19.142 87.165 1.00 77.06 169 GLU A C 1
ATOM 1369 O O . GLU A 1 169 ? -67.916 -19.789 88.055 1.00 77.06 169 GLU A O 1
ATOM 1374 N N . LEU A 1 170 ? -67.443 -17.806 87.110 1.00 74.62 170 LEU A N 1
ATOM 1375 C CA . LEU A 1 170 ? -68.182 -17.018 88.102 1.00 74.62 170 LEU A CA 1
ATOM 1376 C C . LEU A 1 170 ? -69.681 -17.346 88.118 1.00 74.62 170 LEU A C 1
ATOM 1378 O O . LEU A 1 170 ? -70.261 -17.479 89.193 1.00 74.62 170 LEU A O 1
ATOM 1382 N N . ASN A 1 171 ? -70.304 -17.499 86.947 1.00 73.31 171 ASN A N 1
ATOM 1383 C CA . ASN A 1 171 ? -71.722 -17.854 86.860 1.00 73.31 171 ASN A CA 1
ATOM 1384 C C . ASN A 1 171 ? -71.999 -19.266 87.396 1.00 73.31 171 ASN A C 1
ATOM 1386 O O . ASN A 1 171 ? -72.987 -19.461 88.096 1.00 73.31 171 ASN A O 1
ATOM 1390 N N . LEU A 1 172 ? -71.110 -20.229 87.131 1.00 75.19 172 LEU A N 1
ATOM 1391 C CA . LEU A 1 172 ? -71.237 -21.590 87.668 1.00 75.19 172 LEU A CA 1
ATOM 1392 C C . LEU A 1 172 ? -71.092 -21.629 89.199 1.00 75.19 172 LEU A C 1
ATOM 1394 O O . LEU A 1 172 ? -71.779 -22.398 89.867 1.00 75.19 172 LEU A O 1
ATOM 1398 N N . LEU A 1 173 ? -70.225 -20.785 89.767 1.00 70.69 173 LEU A N 1
ATOM 1399 C CA . LEU A 1 173 ? -70.092 -20.634 91.219 1.00 70.69 173 LEU A CA 1
ATOM 1400 C C . LEU A 1 173 ? -71.333 -19.982 91.845 1.00 70.69 173 LEU A C 1
ATOM 1402 O O . LEU A 1 173 ? -71.797 -20.463 92.876 1.00 70.69 173 LEU A O 1
ATOM 1406 N N . SER A 1 174 ? -71.900 -18.956 91.204 1.00 66.88 174 SER A N 1
ATOM 1407 C CA . SER A 1 174 ? -73.138 -18.295 91.647 1.00 66.88 174 SER A CA 1
ATOM 1408 C C . SER A 1 174 ? -74.334 -19.251 91.679 1.00 66.88 174 SER A C 1
ATOM 1410 O O . SER A 1 174 ? -75.070 -19.274 92.660 1.00 66.88 174 SER A O 1
ATOM 1412 N N . GLU A 1 175 ? -74.513 -20.072 90.639 1.00 64.75 175 GLU A N 1
ATOM 1413 C CA . GLU A 1 175 ? -75.597 -21.066 90.593 1.00 64.75 175 GLU A CA 1
ATOM 1414 C C . GLU A 1 175 ? -75.446 -22.139 91.683 1.00 64.75 175 GLU A C 1
ATOM 1416 O O . GLU A 1 175 ? -76.442 -22.632 92.207 1.00 64.75 175 GLU A O 1
ATOM 1421 N N . SER A 1 176 ? -74.210 -22.475 92.073 1.00 61.06 176 SER A N 1
ATOM 1422 C CA . SER A 1 176 ? -73.965 -23.442 93.149 1.00 61.06 176 SER A CA 1
ATOM 1423 C C . SER A 1 176 ? -74.307 -22.897 94.541 1.00 61.06 176 SER A C 1
ATOM 1425 O O . SER A 1 176 ? -74.802 -23.648 95.379 1.00 61.06 176 SER A O 1
ATOM 1427 N N . THR A 1 177 ? -74.103 -21.597 94.786 1.00 59.34 177 THR A N 1
ATOM 1428 C CA . THR A 1 177 ? -74.348 -20.964 96.093 1.00 59.34 177 THR A CA 1
ATOM 1429 C C . THR A 1 177 ? -75.815 -20.654 96.370 1.00 59.34 177 THR A C 1
ATOM 1431 O O . THR A 1 177 ? -76.195 -20.615 97.532 1.00 59.34 177 THR A O 1
ATOM 1434 N N . ASP A 1 178 ? -76.644 -20.494 95.336 1.00 55.53 178 ASP A N 1
ATOM 1435 C CA . ASP A 1 178 ? -78.094 -20.281 95.491 1.00 55.53 178 ASP A CA 1
ATOM 1436 C C . ASP A 1 178 ? -78.878 -21.601 95.678 1.00 55.53 178 ASP A C 1
ATOM 1438 O O . ASP A 1 178 ? -80.089 -21.588 95.900 1.00 55.53 178 ASP A O 1
ATOM 1442 N N . SER A 1 179 ? -78.195 -22.750 95.585 1.00 54.38 179 SER A N 1
ATOM 1443 C CA . SER A 1 179 ? -78.779 -24.100 95.667 1.00 54.38 179 SER A CA 1
ATOM 1444 C C . SER A 1 179 ? -78.456 -24.872 96.960 1.00 54.38 179 SER A C 1
ATOM 1446 O O . SER A 1 179 ? -78.823 -26.044 97.069 1.00 54.38 179 SER A O 1
ATOM 1448 N N . ALA A 1 180 ? -77.789 -24.230 97.927 1.00 49.91 180 ALA A N 1
ATOM 1449 C CA . ALA A 1 180 ? -77.400 -24.784 99.231 1.00 49.91 180 ALA A CA 1
ATOM 1450 C C . ALA A 1 180 ? -78.141 -24.086 100.381 1.00 49.91 180 ALA A C 1
ATOM 1452 O O . ALA A 1 180 ? -78.513 -24.796 101.344 1.00 49.91 180 ALA A O 1
#

Foldseek 3Di:
DDDLLLVQLVVCVVVVNNVSNLVSLVVLVVVCVVPVPPRPVSNVSSLVSLVCCVVPPDCPPDVDDRPVVVVVVVVVVVVVVVVVVVVVVVVVVVVVVVVVVVVVVVVVVVVVVVVVVVVVVVVVVVVVVVVVVVVVVVVVVVVVVVVVVVVVVVVVVVVVVVVVVVVVVVVVVVVVVVVD

Radius of gyration: 56.5 Å; Cα contacts (8 Å, |Δi|>4): 47; chains: 1; bounding box: 114×36×146 Å

Organism: NCBI:txid2494733

Sequence (180 aa):
KRPNFNYLGELAVLKADYKAALSHYDQVIALSTADSELLSKEVTKALDALQNLSTNTPTSASGLVVPMRKYSIIKDKRIKLLEEQKKLIESWYIQEDVDKAELEIAQIKESEKYKKDIARRDGQMQFWYGVIVTLLVLMIVVVIVYSNKLRKLTKYKVKYTKSVELIRELNLLSESTDSA

Secondary structure (DSSP, 8-state):
----HHHHHHHHHHTT-HHHHHHHHHHHHHHHHH-TTT-HHHHHHHHHHHHHHHHHS-TTSS-----HHHHHHHHHHHHHHHHHHHHHHHHHHHHHHHHHHHHHHHHHHHHHHHHHHHHHHHHHHHHHHHHHHHHHHHHHHHHHHHHHHHHHHHHHHHHHHHHHHHHHHHHHHHHHHTT-